Protein AF-A0AAU8M0E1-F1 (afdb_monomer_lite)

Organism: NCBI:txid3062594

Secondary structure (DSSP, 8-state):
-HHHHHHHHHHHHHHHHHHHHHHHHHHHHHHHHHHHHHTTTHHHHHHHHHHHHS-HHHHHHHHHHHHHHHHHHHHHHHHHHSPPP-GGGGSTTGGG---TTTTTTSS---GGGGT---TT---SS-HHHHHTTS--SHHHHHHHHHHHHHHHHHHHHHHHHHHHHHHHHHHHHHHHHHHHHHHHHH-

pLDDT: mean 89.4, std 8.38, range [61.16, 98.31]

Sequence (187 aa):
MNDKIFFILAAINDTQATIRAIDVKVGTLLAGLLLPLVIKGQIFNYLIKISNVISHSFGISVSLLLIFLWFVNVFILIRTISAIDNPAKHILDSKKFKGSFYGNGCYNFGALDIFLNREAIKANKNVIDFSKDYPSGLEEIVNELAFEHLQLVYIRDIKFHRLKIAFTMSFFWGISVICLFFFSELM

Structure (mmCIF, N/CA/C/O backbone):
data_AF-A0AAU8M0E1-F1
#
_entry.id   AF-A0AAU8M0E1-F1
#
loop_
_atom_site.group_PDB
_atom_site.id
_atom_site.type_symbol
_atom_site.label_atom_id
_atom_site.label_alt_id
_atom_site.label_comp_id
_atom_site.label_asym_id
_atom_site.label_entity_id
_atom_site.label_seq_id
_atom_site.pdbx_PDB_ins_code
_atom_site.Cartn_x
_atom_site.Cartn_y
_atom_site.Cartn_z
_atom_site.occupancy
_atom_site.B_iso_or_equiv
_atom_site.auth_seq_id
_atom_site.auth_comp_id
_atom_site.auth_asym_id
_atom_site.auth_atom_id
_atom_site.pdbx_PDB_model_num
ATOM 1 N N . MET A 1 1 ? -31.167 -0.501 13.695 1.00 65.88 1 MET A N 1
ATOM 2 C CA . MET A 1 1 ? -29.749 -0.291 14.092 1.00 65.88 1 MET A CA 1
ATOM 3 C C . MET A 1 1 ? -28.873 -1.489 13.750 1.00 65.88 1 MET A C 1
ATOM 5 O O . MET A 1 1 ? -27.804 -1.261 13.201 1.00 65.88 1 MET A O 1
ATOM 9 N N . ASN A 1 2 ? -29.323 -2.730 13.971 1.00 81.00 2 ASN A N 1
ATOM 10 C CA . ASN A 1 2 ? -28.568 -3.931 13.578 1.00 81.00 2 ASN A CA 1
ATOM 11 C C . ASN A 1 2 ? -28.240 -3.971 12.076 1.00 81.00 2 ASN A C 1
ATOM 13 O O . ASN A 1 2 ? -27.094 -4.220 11.723 1.00 81.00 2 ASN A O 1
ATOM 17 N N . ASP A 1 3 ? -29.179 -3.596 11.201 1.00 91.81 3 ASP A N 1
ATOM 18 C CA . ASP A 1 3 ? -28.927 -3.544 9.749 1.00 91.81 3 ASP A CA 1
ATOM 19 C C . ASP A 1 3 ? -27.804 -2.570 9.373 1.00 91.81 3 ASP A C 1
ATOM 21 O O . ASP A 1 3 ? -27.020 -2.836 8.467 1.00 91.81 3 ASP A O 1
ATOM 25 N N . LYS A 1 4 ? -27.676 -1.456 10.107 1.00 94.06 4 LYS A N 1
ATOM 26 C CA . LYS A 1 4 ? -26.602 -0.477 9.896 1.00 94.06 4 LYS A CA 1
ATOM 27 C C . LYS A 1 4 ? -25.243 -1.057 10.287 1.00 94.06 4 LYS A C 1
ATOM 29 O O . LYS A 1 4 ? -24.274 -0.850 9.567 1.00 94.06 4 LYS A O 1
ATOM 34 N N . ILE A 1 5 ? -25.175 -1.802 11.392 1.00 95.12 5 ILE A N 1
ATOM 35 C CA . ILE A 1 5 ? -23.955 -2.512 11.809 1.00 95.12 5 ILE A CA 1
ATOM 36 C C . ILE A 1 5 ? -23.566 -3.542 10.743 1.00 95.12 5 ILE A C 1
ATOM 38 O O . ILE A 1 5 ? -22.425 -3.537 10.287 1.00 95.12 5 ILE A O 1
ATOM 42 N N . PHE A 1 6 ? -24.514 -4.367 10.285 1.00 96.44 6 PHE A N 1
ATOM 43 C CA . PHE A 1 6 ? -24.266 -5.342 9.218 1.00 96.44 6 PHE A CA 1
ATOM 44 C C . PHE A 1 6 ? -23.803 -4.681 7.919 1.00 96.44 6 PHE A C 1
ATOM 46 O O . PHE A 1 6 ? -22.863 -5.164 7.292 1.00 96.44 6 PHE A O 1
ATOM 53 N N . PHE A 1 7 ? -24.406 -3.552 7.546 1.00 97.12 7 PHE A N 1
ATOM 54 C CA . PHE A 1 7 ? -23.995 -2.779 6.380 1.00 97.12 7 PHE A CA 1
ATOM 55 C C . PHE A 1 7 ? -22.547 -2.281 6.499 1.00 97.12 7 PHE A C 1
ATOM 57 O O . PHE A 1 7 ? -21.763 -2.460 5.569 1.00 97.12 7 PHE A O 1
ATOM 64 N N . ILE A 1 8 ? -22.163 -1.699 7.643 1.00 96.81 8 ILE A N 1
ATOM 65 C CA . ILE A 1 8 ? -20.794 -1.200 7.854 1.00 96.81 8 ILE A CA 1
ATOM 66 C C . ILE A 1 8 ? -19.791 -2.358 7.851 1.00 96.81 8 ILE A C 1
ATOM 68 O O . ILE A 1 8 ? -18.754 -2.259 7.203 1.00 96.81 8 ILE A O 1
ATOM 72 N N . LEU A 1 9 ? -20.105 -3.478 8.506 1.00 96.62 9 LEU A N 1
ATOM 73 C CA . LEU A 1 9 ? -19.248 -4.668 8.488 1.00 96.62 9 LEU A CA 1
ATOM 74 C C . LEU A 1 9 ? -19.068 -5.222 7.068 1.00 96.62 9 LEU A C 1
ATOM 76 O O . LEU A 1 9 ? -17.950 -5.558 6.676 1.00 96.62 9 LEU A O 1
ATOM 80 N N . ALA A 1 10 ? -20.139 -5.273 6.272 1.00 98.00 10 ALA A N 1
ATOM 81 C CA . ALA A 1 10 ? -20.055 -5.660 4.867 1.00 98.00 10 ALA A CA 1
ATOM 82 C C . ALA A 1 10 ? -19.169 -4.690 4.065 1.00 98.00 10 ALA A C 1
ATOM 84 O O . ALA A 1 10 ? -18.315 -5.135 3.300 1.00 98.00 10 ALA A O 1
ATOM 85 N N . ALA A 1 11 ? -19.300 -3.380 4.290 1.00 98.06 11 ALA A N 1
ATOM 86 C CA . ALA A 1 11 ? -18.482 -2.365 3.629 1.00 98.06 11 ALA A CA 1
ATOM 87 C C . ALA A 1 11 ? -16.997 -2.423 4.040 1.00 98.06 11 ALA A C 1
ATOM 89 O O . ALA A 1 11 ? -16.112 -2.241 3.199 1.00 98.06 11 ALA A O 1
ATOM 90 N N . ILE A 1 12 ? -16.706 -2.719 5.311 1.00 97.75 12 ILE A N 1
ATOM 91 C CA . ILE A 1 12 ? -15.352 -2.989 5.818 1.00 97.75 12 ILE A CA 1
ATOM 92 C C . ILE A 1 12 ? -14.751 -4.188 5.083 1.00 97.75 12 ILE A C 1
ATOM 94 O O . ILE A 1 12 ? -13.645 -4.087 4.548 1.00 97.75 12 ILE A O 1
ATOM 98 N N . ASN A 1 13 ? -15.490 -5.297 5.007 1.00 97.50 13 ASN A N 1
ATOM 99 C CA . ASN A 1 13 ? -15.033 -6.518 4.344 1.00 97.50 13 ASN A CA 1
ATOM 100 C C . ASN A 1 13 ? -14.761 -6.291 2.851 1.00 97.50 13 ASN A C 1
ATOM 102 O O . ASN A 1 13 ? -13.719 -6.714 2.350 1.00 97.50 13 ASN A O 1
ATOM 106 N N . ASP A 1 14 ? -15.645 -5.577 2.155 1.00 98.31 14 ASP A N 1
ATOM 107 C CA . ASP A 1 14 ? -15.463 -5.221 0.744 1.00 98.31 14 ASP A CA 1
ATOM 108 C C . ASP A 1 14 ? -14.232 -4.320 0.525 1.00 98.31 14 ASP A C 1
ATOM 110 O O . ASP A 1 14 ? -13.407 -4.543 -0.369 1.00 98.31 14 ASP A O 1
ATOM 114 N N . THR A 1 15 ? -14.027 -3.348 1.418 1.00 98.06 15 THR A N 1
ATOM 115 C CA . THR A 1 15 ? -12.855 -2.460 1.386 1.00 98.06 15 THR A CA 1
ATOM 116 C C . THR A 1 15 ? -11.560 -3.254 1.589 1.00 98.06 15 THR A C 1
ATOM 118 O O . THR A 1 15 ? -10.594 -3.060 0.848 1.00 98.06 15 THR A O 1
ATOM 121 N N . GLN A 1 16 ? -11.536 -4.198 2.535 1.00 96.50 16 GLN A N 1
ATOM 122 C CA . GLN A 1 16 ? -10.392 -5.091 2.752 1.00 96.50 16 GLN A CA 1
ATOM 123 C C . GLN A 1 16 ? -10.138 -6.018 1.559 1.00 96.50 16 GLN A C 1
ATOM 125 O O . GLN A 1 16 ? -8.985 -6.197 1.162 1.00 96.50 16 GLN A O 1
ATOM 130 N N . ALA A 1 17 ? -11.189 -6.588 0.964 1.00 98.25 17 ALA A N 1
ATOM 131 C CA . ALA A 1 17 ? -11.072 -7.406 -0.241 1.00 98.25 17 ALA A CA 1
ATOM 132 C C . ALA A 1 17 ? -10.467 -6.599 -1.400 1.00 98.25 17 ALA A C 1
ATOM 134 O O . ALA A 1 17 ? -9.556 -7.072 -2.082 1.00 98.25 17 ALA A O 1
ATOM 135 N N . THR A 1 18 ? -10.889 -5.343 -1.554 1.00 98.00 18 THR A N 1
ATOM 136 C CA . THR A 1 18 ? -10.334 -4.415 -2.545 1.00 98.00 18 THR A CA 1
ATOM 137 C C . THR A 1 18 ? -8.857 -4.110 -2.286 1.00 98.00 18 THR A C 1
ATOM 139 O O . THR A 1 18 ? -8.057 -4.149 -3.221 1.00 98.00 18 THR A O 1
ATOM 142 N N . ILE A 1 19 ? -8.459 -3.858 -1.032 1.00 97.44 19 ILE A N 1
ATOM 143 C CA . ILE A 1 19 ? -7.046 -3.654 -0.661 1.00 97.44 19 ILE A CA 1
ATOM 144 C C . ILE A 1 19 ? -6.205 -4.879 -1.045 1.00 97.44 19 ILE A C 1
ATOM 146 O O . ILE A 1 19 ? -5.183 -4.729 -1.713 1.00 97.44 19 ILE A O 1
ATOM 150 N N . ARG A 1 20 ? -6.665 -6.094 -0.714 1.00 97.06 20 ARG A N 1
ATOM 151 C CA . ARG A 1 20 ? -5.970 -7.344 -1.077 1.00 97.06 20 ARG A CA 1
ATOM 152 C C . ARG A 1 20 ? -5.851 -7.510 -2.595 1.00 97.06 20 ARG A C 1
ATOM 154 O O . ARG A 1 20 ? -4.795 -7.892 -3.091 1.00 97.06 20 ARG A O 1
ATOM 161 N N . ALA A 1 21 ? -6.903 -7.185 -3.346 1.00 97.94 21 ALA A N 1
ATOM 162 C CA . ALA A 1 21 ? -6.874 -7.231 -4.807 1.00 97.94 21 ALA A CA 1
ATOM 163 C C . ALA A 1 21 ? -5.880 -6.217 -5.408 1.00 97.94 21 ALA A C 1
ATOM 165 O O . ALA A 1 21 ? -5.212 -6.523 -6.398 1.00 97.94 21 ALA A O 1
ATOM 166 N N . ILE A 1 22 ? -5.755 -5.024 -4.813 1.00 97.38 22 ILE A N 1
ATOM 167 C CA . ILE A 1 22 ? -4.728 -4.042 -5.188 1.00 97.38 22 ILE A CA 1
ATOM 168 C C . ILE A 1 22 ? -3.330 -4.609 -4.922 1.00 97.38 22 ILE A C 1
ATOM 170 O O . ILE A 1 22 ? -2.490 -4.553 -5.817 1.00 97.38 22 ILE A O 1
ATOM 174 N N . ASP A 1 23 ? -3.091 -5.205 -3.753 1.00 96.88 23 ASP A N 1
ATOM 175 C CA . ASP A 1 23 ? -1.781 -5.766 -3.397 1.00 96.88 23 ASP A CA 1
ATOM 176 C C . ASP A 1 23 ? -1.341 -6.880 -4.367 1.00 96.88 23 ASP A C 1
ATOM 178 O O . ASP A 1 23 ? -0.190 -6.894 -4.805 1.00 96.88 23 ASP A O 1
ATOM 182 N N . VAL A 1 24 ? -2.263 -7.745 -4.813 1.00 96.94 24 VAL A N 1
ATOM 183 C CA . VAL A 1 24 ? -1.987 -8.764 -5.850 1.00 96.94 24 VAL A CA 1
ATOM 184 C C . VAL A 1 24 ? -1.602 -8.128 -7.192 1.00 96.94 24 VAL A C 1
ATOM 186 O O . VAL A 1 24 ? -0.640 -8.559 -7.838 1.00 96.94 24 VAL A O 1
ATOM 189 N N . LYS A 1 25 ? -2.316 -7.077 -7.624 1.00 96.88 25 LYS A N 1
ATOM 190 C CA . LYS A 1 25 ? -1.994 -6.348 -8.865 1.00 96.88 25 LYS A CA 1
ATOM 191 C C . LYS A 1 25 ? -0.631 -5.665 -8.782 1.00 96.88 25 LYS A C 1
ATOM 193 O O . LYS A 1 25 ? 0.133 -5.726 -9.742 1.00 96.88 25 LYS A O 1
ATOM 198 N N . VAL A 1 26 ? -0.313 -5.054 -7.641 1.00 97.19 26 VAL A N 1
ATOM 199 C CA . VAL A 1 26 ? 0.996 -4.435 -7.395 1.00 97.19 26 VAL A CA 1
ATOM 200 C C . VAL A 1 26 ? 2.101 -5.487 -7.438 1.00 97.19 26 VAL A C 1
ATOM 202 O O . VAL A 1 26 ? 3.102 -5.262 -8.111 1.00 97.19 26 VAL A O 1
ATOM 205 N N . GLY A 1 27 ? 1.910 -6.645 -6.798 1.00 96.00 27 GLY A N 1
ATOM 206 C CA . GLY A 1 27 ? 2.867 -7.754 -6.845 1.00 96.00 27 GLY A CA 1
ATOM 207 C C . GLY A 1 27 ? 3.115 -8.260 -8.268 1.00 96.00 27 GLY A C 1
ATOM 208 O O . GLY A 1 27 ? 4.262 -8.439 -8.670 1.00 96.00 27 GLY A O 1
ATOM 209 N N . THR A 1 28 ? 2.050 -8.402 -9.062 1.00 95.56 28 THR A N 1
ATOM 210 C CA . THR A 1 28 ? 2.141 -8.809 -10.475 1.00 95.56 28 THR A CA 1
ATOM 211 C C . THR A 1 28 ? 2.917 -7.786 -11.309 1.00 95.56 28 THR A C 1
ATOM 213 O O . THR A 1 28 ? 3.818 -8.148 -12.064 1.00 95.56 28 THR A O 1
ATOM 216 N N . LEU A 1 29 ? 2.603 -6.496 -11.151 1.00 95.62 29 LEU A N 1
ATOM 217 C CA . LEU A 1 29 ? 3.277 -5.419 -11.876 1.00 95.62 29 LEU A CA 1
ATOM 218 C C . LEU A 1 29 ? 4.753 -5.296 -11.473 1.00 95.62 29 LEU A C 1
ATOM 220 O O . LEU A 1 29 ? 5.615 -5.135 -12.334 1.00 95.62 29 LEU A O 1
ATOM 224 N N . LEU A 1 30 ? 5.052 -5.423 -10.177 1.00 95.62 30 LEU A N 1
ATOM 225 C CA . LEU A 1 30 ? 6.417 -5.414 -9.658 1.00 95.62 30 LEU A CA 1
ATOM 226 C C . LEU A 1 30 ? 7.227 -6.587 -10.220 1.00 95.62 30 LEU A C 1
ATOM 228 O O . LEU A 1 30 ? 8.332 -6.371 -10.706 1.00 95.62 30 LEU A O 1
ATOM 232 N N . ALA A 1 31 ? 6.671 -7.803 -10.226 1.00 93.75 31 ALA A N 1
ATOM 233 C CA . ALA A 1 31 ? 7.323 -8.965 -10.828 1.00 93.75 31 ALA A CA 1
ATOM 234 C C . ALA A 1 31 ? 7.645 -8.726 -12.312 1.00 93.75 31 ALA A C 1
ATOM 236 O O . ALA A 1 31 ? 8.775 -8.959 -12.738 1.00 93.75 31 ALA A O 1
ATOM 237 N N . GLY A 1 32 ? 6.691 -8.178 -13.076 1.00 91.62 32 GLY A N 1
ATOM 238 C CA . GLY A 1 32 ? 6.893 -7.816 -14.481 1.00 91.62 32 GLY A CA 1
ATOM 239 C C . GLY A 1 32 ? 8.020 -6.798 -14.693 1.00 91.62 32 GLY A C 1
ATOM 240 O O . GLY A 1 32 ? 8.855 -6.982 -15.576 1.00 91.62 32 GLY A O 1
ATOM 241 N N . LEU A 1 33 ? 8.101 -5.760 -13.856 1.00 91.12 33 LEU A N 1
ATOM 242 C CA . LEU A 1 33 ? 9.157 -4.741 -13.933 1.00 91.12 33 LEU A CA 1
ATOM 243 C C . LEU A 1 33 ? 10.539 -5.241 -13.493 1.00 91.12 33 LEU A C 1
ATOM 245 O O . LEU A 1 33 ? 11.539 -4.614 -13.844 1.00 91.12 33 LEU A O 1
ATOM 249 N N . LEU A 1 34 ? 10.613 -6.342 -12.741 1.00 89.88 34 LEU A N 1
ATOM 250 C CA . LEU A 1 34 ? 11.871 -6.965 -12.321 1.00 89.88 34 LEU A CA 1
ATOM 251 C C . LEU A 1 34 ? 12.396 -8.004 -13.328 1.00 89.88 34 LEU A C 1
ATOM 253 O O . LEU A 1 34 ? 13.584 -8.326 -13.282 1.00 89.88 34 LEU A O 1
ATOM 257 N N . LEU A 1 35 ? 11.575 -8.483 -14.276 1.00 85.69 35 LEU A N 1
ATOM 258 C CA . LEU A 1 35 ? 12.005 -9.413 -15.338 1.00 85.69 35 LEU A CA 1
ATOM 259 C C . LEU A 1 35 ? 13.258 -8.950 -16.113 1.00 85.69 35 LEU A C 1
ATOM 261 O O . LEU A 1 35 ? 14.150 -9.778 -16.313 1.00 85.69 35 LEU A O 1
ATOM 265 N N . PRO A 1 36 ? 13.401 -7.664 -16.502 1.00 76.19 36 PRO A N 1
ATOM 266 C CA . PRO A 1 36 ? 14.619 -7.136 -17.125 1.00 76.19 36 PRO A CA 1
ATOM 267 C C . PRO A 1 36 ? 15.926 -7.439 -16.383 1.00 76.19 36 PRO A C 1
ATOM 269 O O . PRO A 1 36 ? 16.964 -7.606 -17.020 1.00 76.19 36 PRO A O 1
ATOM 272 N N . LEU A 1 37 ? 15.892 -7.505 -15.047 1.00 77.56 37 LEU A N 1
ATOM 273 C CA . LEU A 1 37 ? 17.081 -7.797 -14.241 1.00 77.56 37 LEU A CA 1
ATOM 274 C C . LEU A 1 37 ? 17.479 -9.273 -14.338 1.00 77.56 37 LEU A C 1
ATOM 276 O O . LEU A 1 37 ? 18.661 -9.600 -14.276 1.00 77.56 37 LEU A O 1
ATOM 280 N N . VAL A 1 38 ? 16.493 -10.158 -14.502 1.00 77.56 38 VAL A N 1
ATOM 281 C CA . VAL A 1 38 ? 16.691 -11.611 -14.590 1.00 77.56 38 VAL A CA 1
ATOM 282 C C . VAL A 1 38 ? 17.171 -12.012 -15.988 1.00 77.56 38 VAL A C 1
ATOM 284 O O . VAL A 1 38 ? 18.047 -12.866 -16.133 1.00 77.56 38 VAL A O 1
ATOM 287 N N . ILE A 1 39 ? 16.642 -11.372 -17.035 1.00 74.56 39 ILE A N 1
ATOM 288 C CA . ILE A 1 39 ? 16.969 -11.671 -18.437 1.00 74.56 39 ILE A CA 1
ATOM 289 C C . ILE A 1 39 ? 18.259 -10.927 -18.841 1.00 74.56 39 ILE A C 1
ATOM 291 O O . ILE A 1 39 ? 18.225 -9.940 -19.569 1.00 74.56 39 ILE A O 1
ATOM 295 N N . LYS A 1 40 ? 19.407 -11.392 -18.314 1.00 61.16 40 LYS A N 1
ATOM 296 C CA . LYS A 1 40 ? 20.810 -11.070 -18.692 1.00 61.16 40 LYS A CA 1
ATOM 297 C C . LYS A 1 40 ? 21.076 -9.688 -19.335 1.00 61.16 40 LYS A C 1
ATOM 299 O O . LYS A 1 40 ? 21.798 -9.593 -20.324 1.00 61.16 40 LYS A O 1
ATOM 304 N N . GLY A 1 41 ? 20.523 -8.611 -18.780 1.00 62.56 41 GLY A N 1
ATOM 305 C CA . GLY A 1 41 ? 20.856 -7.232 -19.145 1.00 62.56 41 GLY A CA 1
ATOM 306 C C . GLY A 1 41 ? 20.689 -6.842 -20.622 1.00 62.56 41 GLY A C 1
ATOM 307 O O . GLY A 1 41 ? 21.278 -5.850 -21.045 1.00 62.56 41 GLY A O 1
ATOM 308 N N . GLN A 1 42 ? 19.887 -7.564 -21.413 1.00 68.62 42 GLN A N 1
ATOM 309 C CA . GLN A 1 42 ? 19.710 -7.265 -22.845 1.00 68.62 42 GLN A CA 1
ATOM 310 C C . GLN A 1 42 ? 19.178 -5.845 -23.075 1.00 68.62 42 GLN A C 1
ATOM 312 O O . GLN A 1 42 ? 19.643 -5.150 -23.972 1.00 68.62 42 GLN A O 1
ATOM 317 N N . ILE A 1 43 ? 18.287 -5.370 -22.198 1.00 69.06 43 ILE A N 1
ATOM 318 C CA . ILE A 1 43 ? 17.792 -3.986 -22.217 1.00 69.06 43 ILE A CA 1
ATOM 319 C C . ILE A 1 43 ? 18.942 -2.980 -22.083 1.00 69.06 43 ILE A C 1
ATOM 321 O O . ILE A 1 43 ? 18.981 -2.002 -22.822 1.00 69.06 43 ILE A O 1
ATOM 325 N N . PHE A 1 44 ? 19.930 -3.247 -21.225 1.00 67.62 44 PHE A N 1
ATOM 326 C CA . PHE A 1 44 ? 21.104 -2.381 -21.088 1.00 67.62 44 PHE A CA 1
ATOM 327 C C . PHE A 1 44 ? 22.019 -2.435 -22.319 1.00 67.62 44 PHE A C 1
ATOM 329 O O . PHE A 1 44 ? 22.620 -1.423 -22.669 1.00 67.62 44 PHE A O 1
ATOM 336 N N . ASN A 1 45 ? 22.069 -3.563 -23.033 1.00 73.00 45 ASN A N 1
ATOM 337 C CA . ASN A 1 45 ? 22.811 -3.657 -24.292 1.00 73.00 45 ASN A CA 1
ATOM 338 C C . ASN A 1 45 ? 22.177 -2.802 -25.399 1.00 73.00 45 ASN A C 1
ATOM 340 O O . ASN A 1 45 ? 22.910 -2.158 -26.147 1.00 73.00 45 ASN A O 1
ATOM 344 N N . TYR A 1 46 ? 20.843 -2.728 -25.478 1.00 71.69 46 TYR A N 1
ATOM 345 C CA . TYR A 1 46 ? 20.161 -1.825 -26.418 1.00 71.69 46 TYR A CA 1
ATOM 346 C C . TYR A 1 46 ? 20.429 -0.354 -26.089 1.00 71.69 46 TYR A C 1
ATOM 348 O O . TYR A 1 46 ? 20.693 0.445 -26.986 1.00 71.69 46 TYR A O 1
ATOM 356 N N . LEU A 1 47 ? 20.453 -0.010 -24.799 1.00 70.69 47 LEU A N 1
ATOM 357 C CA . LEU A 1 47 ? 20.826 1.326 -24.332 1.00 70.69 47 LEU A CA 1
ATOM 358 C C . LEU A 1 47 ? 22.265 1.697 -24.743 1.00 70.69 47 LEU A C 1
ATOM 360 O O . LEU A 1 47 ? 22.502 2.793 -25.257 1.00 70.69 47 LEU A O 1
ATOM 364 N N . ILE A 1 48 ? 23.213 0.760 -24.615 1.00 72.12 48 ILE A N 1
ATOM 365 C CA . ILE A 1 48 ? 24.596 0.940 -25.083 1.00 72.12 48 ILE A CA 1
ATOM 366 C C . ILE A 1 48 ? 24.647 1.067 -26.614 1.00 72.12 48 ILE A C 1
ATOM 368 O O . ILE A 1 48 ? 25.298 1.983 -27.119 1.00 72.12 48 ILE A O 1
ATOM 372 N N . LYS A 1 49 ? 23.934 0.214 -27.366 1.00 75.06 49 LYS A N 1
ATOM 373 C CA . LYS A 1 49 ? 23.907 0.250 -28.841 1.00 75.06 49 LYS A CA 1
ATOM 374 C C . LYS A 1 49 ? 23.425 1.611 -29.350 1.00 75.06 49 LYS A C 1
ATOM 376 O O . LYS A 1 49 ? 24.091 2.217 -30.180 1.00 75.06 49 LYS A O 1
ATOM 381 N N . ILE A 1 50 ? 22.339 2.144 -28.791 1.00 70.94 50 ILE A N 1
ATOM 382 C CA . ILE A 1 50 ? 21.786 3.452 -29.183 1.00 70.94 50 ILE A CA 1
ATOM 383 C C . ILE A 1 50 ? 22.759 4.600 -28.899 1.00 70.94 50 ILE A C 1
ATOM 385 O O . ILE A 1 50 ? 22.852 5.534 -29.699 1.00 70.94 50 ILE A O 1
ATOM 389 N N . SER A 1 51 ? 23.531 4.520 -27.808 1.00 72.31 51 SER A N 1
ATOM 390 C CA . SER A 1 51 ? 24.570 5.517 -27.524 1.00 72.31 51 SER A CA 1
ATOM 391 C C . SE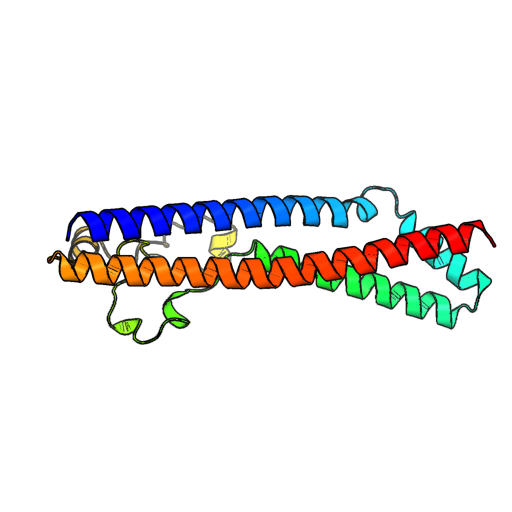R A 1 51 ? 25.653 5.579 -28.603 1.00 72.31 51 SER A C 1
ATOM 393 O O . SER A 1 51 ? 26.204 6.648 -28.846 1.00 72.31 51 SER A O 1
ATOM 395 N N . ASN A 1 52 ? 25.899 4.478 -29.313 1.00 71.94 52 ASN A N 1
ATOM 396 C CA . ASN A 1 52 ? 26.886 4.439 -30.386 1.00 71.94 52 ASN A CA 1
ATOM 397 C C . ASN A 1 52 ? 26.333 4.915 -31.740 1.00 71.94 52 ASN A C 1
ATOM 399 O O . ASN A 1 52 ? 27.127 5.279 -32.601 1.00 71.94 52 ASN A O 1
ATOM 403 N N . VAL A 1 53 ? 25.007 4.930 -31.939 1.00 73.38 53 VAL A N 1
ATOM 404 C CA . VAL A 1 53 ? 24.393 5.249 -33.243 1.00 73.38 53 VAL A CA 1
ATOM 405 C C . VAL A 1 53 ? 24.018 6.726 -33.400 1.00 73.38 53 VAL A C 1
ATOM 407 O O . VAL A 1 53 ? 24.235 7.293 -34.466 1.00 73.38 53 VAL A O 1
ATOM 410 N N . ILE A 1 54 ? 23.457 7.371 -32.370 1.00 71.56 54 ILE A N 1
ATOM 411 C CA . ILE A 1 54 ? 23.019 8.779 -32.478 1.00 71.56 54 ILE A CA 1
ATOM 412 C C . ILE A 1 54 ? 24.160 9.726 -32.092 1.00 71.56 54 ILE A C 1
ATOM 414 O O . ILE A 1 54 ? 24.684 10.491 -32.895 1.00 71.56 54 ILE A O 1
ATOM 418 N N . SER A 1 55 ? 24.494 9.713 -30.806 1.00 79.12 55 SER A N 1
ATOM 419 C CA . SER A 1 55 ? 25.528 10.517 -30.169 1.00 79.12 55 SER A CA 1
ATOM 420 C C . SER A 1 55 ? 25.722 9.952 -28.772 1.00 79.12 55 SER A C 1
ATOM 422 O O . SER A 1 55 ? 24.742 9.732 -28.050 1.00 79.12 55 SER A O 1
ATOM 424 N N . HIS A 1 56 ? 26.977 9.736 -28.386 1.00 79.06 56 HIS A N 1
ATOM 425 C CA . HIS A 1 56 ? 27.318 9.068 -27.133 1.00 79.06 56 HIS A CA 1
ATOM 426 C C . HIS A 1 56 ? 26.700 9.771 -25.919 1.00 79.06 56 HIS A C 1
ATOM 428 O O . HIS A 1 56 ? 26.044 9.134 -25.094 1.00 79.06 56 HIS A O 1
ATOM 434 N N . SER A 1 57 ? 26.798 11.102 -25.861 1.00 82.19 57 SER A N 1
ATOM 435 C CA . SER A 1 57 ? 26.222 11.897 -24.773 1.00 82.19 57 SER A CA 1
ATOM 436 C C . SER A 1 57 ? 24.695 11.808 -24.729 1.00 82.19 57 SER A C 1
ATOM 438 O O . SER A 1 57 ? 24.127 11.632 -23.654 1.00 82.19 57 SER A O 1
ATOM 440 N N . PHE A 1 58 ? 24.024 11.871 -25.884 1.00 82.19 58 PHE A N 1
ATOM 441 C CA . PHE A 1 58 ? 22.562 11.813 -25.945 1.00 82.19 58 PHE A CA 1
ATOM 442 C C . PHE A 1 58 ? 22.023 10.436 -25.538 1.00 82.19 58 PHE A C 1
ATOM 444 O O . PHE A 1 58 ? 21.108 10.344 -24.717 1.00 82.19 58 PHE A O 1
ATOM 451 N N . GLY A 1 59 ? 22.619 9.356 -26.051 1.00 82.31 59 GLY A N 1
ATOM 452 C CA . GLY A 1 59 ? 22.201 7.998 -25.702 1.00 82.31 59 GLY A CA 1
ATOM 453 C C . GLY A 1 59 ? 22.421 7.674 -24.224 1.00 82.31 59 GLY A C 1
ATOM 454 O O . GLY A 1 59 ? 21.549 7.065 -23.603 1.00 82.31 59 GLY A O 1
ATOM 455 N N . ILE A 1 60 ? 23.521 8.146 -23.623 1.00 82.94 60 ILE A N 1
ATOM 456 C CA . ILE A 1 60 ? 23.747 8.017 -22.175 1.00 82.94 60 ILE A CA 1
ATOM 457 C C . ILE A 1 60 ? 22.660 8.75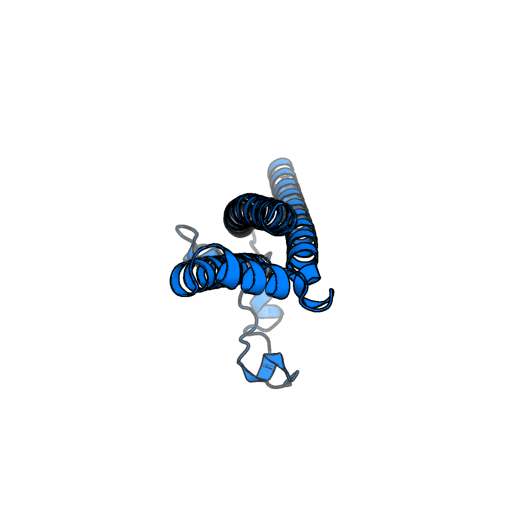8 -21.387 1.00 82.94 60 ILE A C 1
ATOM 459 O O . ILE A 1 60 ? 22.088 8.183 -20.460 1.00 82.94 60 ILE A O 1
ATOM 463 N N . SER A 1 61 ? 22.319 9.998 -21.758 1.00 86.75 61 SER A N 1
ATOM 464 C CA . SER A 1 61 ? 21.272 10.766 -21.067 1.00 86.75 61 SER A CA 1
ATOM 465 C C . SER A 1 61 ? 19.902 10.080 -21.118 1.00 86.75 61 SER A C 1
ATOM 467 O O . SER A 1 61 ? 19.239 9.971 -20.086 1.00 86.75 61 SER A O 1
ATOM 469 N N . VAL A 1 62 ? 19.492 9.566 -22.284 1.00 86.25 62 VAL A N 1
ATOM 470 C CA . VAL A 1 62 ? 18.223 8.826 -22.441 1.00 86.25 62 VAL A CA 1
ATOM 471 C C . VAL A 1 62 ? 18.223 7.544 -21.603 1.00 86.25 62 VAL A C 1
ATOM 473 O O . VAL A 1 62 ? 17.233 7.227 -20.942 1.00 86.25 62 VAL A O 1
ATOM 476 N N . SER A 1 63 ? 19.351 6.834 -21.576 1.00 83.88 63 SER A N 1
ATOM 477 C CA . SER A 1 63 ? 19.518 5.604 -20.797 1.00 83.88 63 SER A CA 1
ATOM 478 C C . SER A 1 63 ? 19.394 5.852 -19.295 1.00 83.88 63 SER A C 1
ATOM 480 O O . SER A 1 63 ? 18.640 5.157 -18.613 1.00 83.88 63 SER A O 1
ATOM 482 N N . LEU A 1 64 ? 20.078 6.877 -18.780 1.00 87.75 64 LEU A N 1
ATOM 483 C CA . LEU A 1 64 ? 19.995 7.266 -17.371 1.00 87.75 64 LEU A CA 1
ATOM 484 C C . LEU A 1 64 ? 18.575 7.686 -16.985 1.00 87.75 64 LEU A C 1
ATOM 486 O O . LEU A 1 64 ? 18.091 7.284 -15.927 1.00 87.75 64 LEU A O 1
ATOM 490 N N . LEU A 1 65 ? 17.885 8.433 -17.852 1.00 90.50 65 LEU A N 1
ATOM 491 C CA . LEU A 1 65 ? 16.497 8.824 -17.623 1.00 90.50 65 LEU A CA 1
ATOM 492 C C . LEU A 1 65 ? 15.572 7.603 -17.527 1.00 90.50 65 LEU A C 1
ATOM 494 O O . LEU A 1 65 ? 14.747 7.533 -16.618 1.00 90.50 65 LEU A O 1
ATOM 498 N N . LEU A 1 66 ? 15.716 6.618 -18.417 1.00 89.81 66 LEU A N 1
ATOM 499 C CA . LEU A 1 66 ? 14.888 5.408 -18.391 1.00 89.81 66 LEU A CA 1
ATOM 500 C C . LEU A 1 66 ? 15.140 4.534 -17.166 1.00 89.81 66 LEU A C 1
ATOM 502 O O . LEU A 1 66 ? 14.186 3.998 -16.598 1.00 89.81 66 LEU A O 1
ATOM 506 N N . ILE A 1 67 ? 16.398 4.409 -16.743 1.00 88.81 67 ILE A N 1
ATOM 507 C CA . ILE A 1 67 ? 16.762 3.698 -15.513 1.00 88.81 67 ILE A CA 1
ATOM 508 C C . ILE A 1 67 ? 16.190 4.428 -14.295 1.00 88.81 67 ILE A C 1
ATOM 510 O O . ILE A 1 67 ? 15.622 3.797 -13.405 1.00 88.81 67 ILE A O 1
ATOM 514 N N . PHE A 1 68 ? 16.284 5.758 -14.269 1.00 92.56 68 PHE A N 1
ATOM 515 C CA . PHE A 1 68 ? 15.720 6.570 -13.197 1.00 92.56 68 PHE A CA 1
ATOM 516 C C . PHE A 1 68 ? 14.196 6.417 -13.109 1.00 92.56 68 PHE A C 1
ATOM 518 O O . PHE A 1 68 ? 13.669 6.142 -12.032 1.00 92.56 68 PHE A O 1
ATOM 525 N N . LEU A 1 69 ? 13.483 6.515 -14.236 1.00 92.88 69 LEU A N 1
ATOM 526 C CA . LEU A 1 69 ? 12.030 6.323 -14.287 1.00 92.88 69 LEU A CA 1
ATOM 527 C C . LEU A 1 69 ? 11.619 4.917 -13.838 1.00 92.88 69 LEU A C 1
ATOM 529 O O . LEU A 1 69 ? 10.640 4.771 -13.104 1.00 92.88 69 LEU A O 1
ATOM 533 N N . TRP A 1 70 ? 12.382 3.894 -14.231 1.00 93.50 70 TRP A N 1
ATOM 534 C CA . TRP A 1 70 ? 12.184 2.527 -13.756 1.00 93.50 70 TRP A CA 1
ATOM 535 C C . TRP A 1 70 ? 12.347 2.429 -12.234 1.00 93.50 70 TRP A C 1
ATOM 537 O O . TRP A 1 70 ? 11.469 1.888 -11.562 1.00 93.50 70 TRP A O 1
ATOM 547 N N . PHE A 1 71 ? 13.411 3.010 -11.672 1.00 93.62 71 PHE A N 1
ATOM 548 C CA . PHE A 1 71 ? 13.661 2.986 -10.230 1.00 93.62 71 PHE A CA 1
ATOM 549 C C . PHE A 1 71 ? 12.557 3.702 -9.443 1.00 93.62 71 PHE A C 1
ATOM 551 O O . PHE A 1 71 ? 12.054 3.163 -8.457 1.00 93.62 71 PHE A O 1
ATOM 558 N N . VAL A 1 72 ? 12.126 4.883 -9.899 1.00 95.69 72 VAL A N 1
ATOM 559 C CA . VAL A 1 72 ? 11.006 5.621 -9.292 1.00 95.69 72 VAL A CA 1
ATOM 560 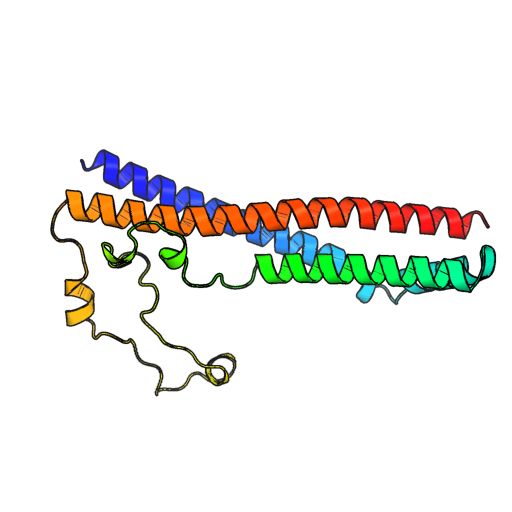C C . VAL A 1 72 ? 9.731 4.778 -9.311 1.00 95.69 72 VAL A C 1
ATOM 562 O O . VAL A 1 72 ? 9.023 4.704 -8.309 1.00 95.69 72 VAL A O 1
ATOM 565 N N . ASN A 1 73 ? 9.451 4.099 -10.421 1.00 95.56 73 ASN A N 1
ATOM 566 C CA . ASN A 1 73 ? 8.271 3.256 -10.560 1.00 95.56 73 ASN A CA 1
ATOM 567 C C . ASN A 1 73 ? 8.304 2.047 -9.604 1.00 95.56 73 ASN A C 1
ATOM 569 O O . ASN A 1 73 ? 7.355 1.820 -8.851 1.00 95.56 73 ASN A O 1
ATOM 573 N N . VAL A 1 74 ? 9.431 1.328 -9.548 1.00 95.38 74 VAL A N 1
ATOM 574 C CA . VAL A 1 74 ? 9.654 0.236 -8.584 1.00 95.38 74 VAL A CA 1
ATOM 575 C C . VAL A 1 74 ? 9.501 0.738 -7.145 1.00 95.38 74 VAL A C 1
ATOM 577 O O . VAL A 1 74 ? 8.814 0.108 -6.339 1.00 95.38 74 VAL A O 1
ATOM 580 N N . PHE A 1 75 ? 10.066 1.903 -6.824 1.00 96.12 75 PHE A N 1
ATOM 581 C CA . PHE A 1 75 ? 9.944 2.513 -5.504 1.00 96.12 75 PHE A CA 1
ATOM 582 C C . PHE A 1 75 ? 8.484 2.822 -5.133 1.00 96.12 75 PHE A C 1
ATOM 584 O O . PHE A 1 75 ? 8.056 2.509 -4.019 1.00 96.12 75 PHE A O 1
ATOM 591 N N . ILE A 1 76 ? 7.687 3.373 -6.057 1.00 96.56 76 ILE A N 1
ATOM 592 C CA . ILE A 1 76 ? 6.254 3.629 -5.831 1.00 96.56 76 ILE A CA 1
ATOM 593 C C . ILE A 1 76 ? 5.505 2.319 -5.553 1.00 96.56 76 ILE A C 1
ATOM 595 O O . ILE A 1 76 ? 4.687 2.269 -4.628 1.00 96.56 76 ILE A O 1
ATOM 599 N N . LEU A 1 77 ? 5.791 1.243 -6.292 1.00 96.50 77 LEU A N 1
ATOM 600 C CA . LEU A 1 77 ? 5.163 -0.065 -6.070 1.00 96.50 77 LEU A CA 1
ATOM 601 C C . LEU A 1 77 ? 5.531 -0.655 -4.705 1.00 96.50 77 LEU A C 1
ATOM 603 O O . LEU A 1 77 ? 4.638 -1.077 -3.970 1.00 96.50 77 LEU A O 1
ATOM 607 N N . ILE A 1 78 ? 6.806 -0.589 -4.303 1.00 95.44 78 ILE A N 1
ATOM 608 C CA . ILE A 1 78 ? 7.253 -1.009 -2.963 1.00 95.44 78 ILE A CA 1
ATOM 609 C C . ILE A 1 78 ? 6.539 -0.195 -1.878 1.00 95.44 78 ILE A C 1
ATOM 611 O O . ILE A 1 78 ? 6.014 -0.754 -0.914 1.00 95.44 78 ILE A O 1
ATOM 615 N N . ARG A 1 79 ? 6.435 1.129 -2.043 1.00 94.50 79 ARG A N 1
ATOM 616 C CA . ARG A 1 79 ? 5.671 1.991 -1.124 1.00 94.50 79 ARG A CA 1
ATOM 617 C C . ARG A 1 79 ? 4.176 1.678 -1.121 1.00 94.50 79 ARG A C 1
ATOM 619 O O . ARG A 1 79 ? 3.502 2.013 -0.152 1.00 94.50 79 ARG A O 1
ATOM 626 N N . THR A 1 80 ? 3.639 1.067 -2.173 1.00 95.38 80 THR A N 1
ATOM 627 C CA . THR A 1 80 ? 2.224 0.678 -2.245 1.00 95.38 80 THR A CA 1
ATOM 628 C C . THR A 1 80 ? 1.941 -0.570 -1.411 1.00 95.38 80 THR A C 1
ATOM 630 O O . THR A 1 80 ? 0.941 -0.587 -0.698 1.00 95.38 80 THR A O 1
ATOM 633 N N . ILE A 1 81 ? 2.822 -1.577 -1.433 1.00 92.94 81 ILE A N 1
ATOM 634 C CA . ILE A 1 81 ? 2.691 -2.791 -0.595 1.00 92.94 81 ILE A CA 1
ATOM 635 C C . ILE A 1 81 ? 3.140 -2.584 0.850 1.00 92.94 81 ILE A C 1
ATOM 637 O O . ILE A 1 81 ? 2.667 -3.286 1.738 1.00 92.94 81 ILE A O 1
ATOM 641 N N . SER A 1 82 ? 4.035 -1.624 1.089 1.00 90.75 82 SER A N 1
ATOM 642 C CA . SER A 1 82 ? 4.540 -1.321 2.429 1.00 90.75 82 SER A CA 1
ATOM 643 C C . SER A 1 82 ? 3.403 -0.994 3.398 1.00 90.75 82 SER A C 1
ATOM 645 O O . SER A 1 82 ? 2.398 -0.388 3.012 1.00 90.75 82 SER A O 1
ATOM 647 N N . ALA A 1 83 ? 3.598 -1.352 4.670 1.00 82.56 83 ALA A N 1
ATOM 648 C CA . ALA A 1 83 ? 2.689 -0.966 5.738 1.00 82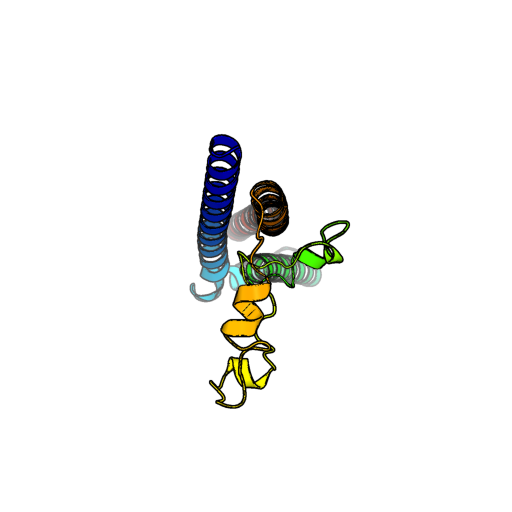.56 83 ALA A CA 1
ATOM 649 C C . ALA A 1 83 ? 2.496 0.559 5.737 1.00 82.56 83 ALA A C 1
ATOM 651 O O . ALA A 1 83 ? 3.452 1.329 5.595 1.00 82.56 83 ALA A O 1
ATOM 652 N N . ILE A 1 84 ? 1.240 0.984 5.840 1.00 83.19 84 ILE A N 1
ATOM 653 C CA . ILE A 1 84 ? 0.885 2.396 5.948 1.00 83.19 84 ILE A CA 1
ATOM 654 C C . ILE A 1 84 ? 0.959 2.760 7.429 1.00 83.19 84 ILE A C 1
ATOM 656 O O . ILE A 1 84 ? 0.528 1.983 8.280 1.00 83.19 84 ILE A O 1
ATOM 660 N N . ASP A 1 85 ? 1.518 3.933 7.724 1.00 77.56 85 ASP A N 1
ATOM 661 C CA . ASP A 1 85 ? 1.511 4.502 9.072 1.00 77.56 85 ASP A CA 1
ATOM 662 C C . ASP A 1 85 ? 0.083 4.607 9.628 1.00 77.56 85 ASP A C 1
ATOM 664 O O . ASP A 1 85 ? -0.893 4.488 8.893 1.00 77.56 85 ASP A O 1
ATOM 668 N N . ASN A 1 86 ? -0.054 4.873 10.929 1.00 83.94 86 ASN A N 1
ATOM 669 C CA . ASN A 1 86 ? -1.351 4.937 11.605 1.00 83.94 86 ASN A CA 1
ATOM 670 C C . ASN A 1 86 ? -2.406 5.779 10.828 1.00 83.94 86 ASN A C 1
ATOM 672 O O . ASN A 1 86 ? -2.330 7.015 10.866 1.00 83.94 86 ASN A O 1
ATOM 676 N N . PRO A 1 87 ? -3.421 5.138 10.200 1.00 88.56 87 PRO A N 1
ATOM 677 C CA . PRO A 1 87 ? -4.432 5.821 9.391 1.00 88.56 87 PRO A CA 1
ATOM 678 C C . PRO A 1 87 ? -5.283 6.810 10.187 1.00 88.56 87 PRO A C 1
ATOM 680 O O . PRO A 1 87 ? -5.757 7.796 9.629 1.00 88.56 87 PRO A O 1
ATOM 683 N N . ALA A 1 88 ? -5.428 6.605 11.502 1.00 88.94 88 ALA A N 1
ATOM 684 C CA . ALA A 1 88 ? -6.180 7.496 12.382 1.00 88.94 88 ALA A CA 1
ATOM 685 C C . ALA A 1 88 ? -5.664 8.945 12.341 1.00 88.94 88 ALA A C 1
ATOM 687 O O . ALA A 1 88 ? -6.430 9.882 12.553 1.00 88.94 88 ALA A O 1
ATOM 688 N N . LYS A 1 89 ? -4.378 9.161 12.027 1.00 88.88 89 LYS A N 1
ATOM 689 C CA . LYS A 1 89 ? -3.796 10.508 11.884 1.00 88.88 89 LYS A CA 1
ATOM 690 C C . LYS A 1 89 ? -4.392 11.306 10.718 1.00 88.88 89 LYS A C 1
ATOM 692 O O . LYS A 1 89 ? -4.261 12.524 10.701 1.00 88.88 89 LYS A O 1
ATOM 697 N N . HIS A 1 90 ? -5.035 10.632 9.767 1.00 89.25 90 HIS A N 1
ATOM 698 C CA . HIS A 1 90 ? -5.640 11.231 8.576 1.00 89.25 90 HIS A CA 1
ATOM 699 C C . HIS A 1 90 ? -7.158 11.415 8.697 1.00 89.25 90 HIS A C 1
ATOM 701 O O . HIS A 1 90 ? -7.801 11.833 7.738 1.00 89.25 90 HIS A O 1
ATOM 707 N N . ILE A 1 91 ? -7.733 11.117 9.865 1.00 92.00 91 ILE A N 1
ATOM 708 C CA . ILE A 1 91 ? -9.167 11.227 10.132 1.00 92.00 91 ILE A CA 1
ATOM 709 C C . ILE A 1 91 ? -9.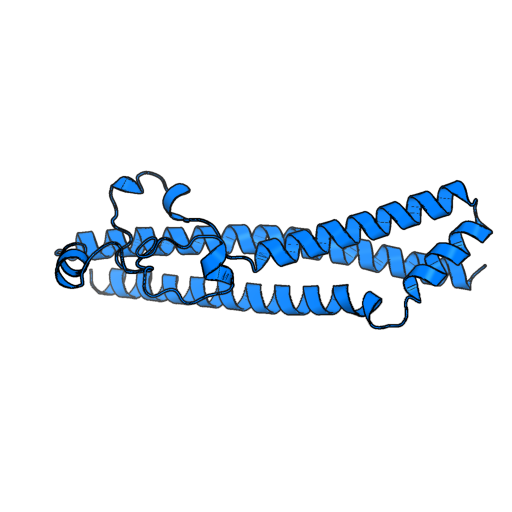420 12.391 11.090 1.00 92.00 91 ILE A C 1
ATOM 711 O O . ILE A 1 91 ? -8.765 12.516 12.129 1.00 92.00 91 ILE A O 1
ATOM 715 N N . LEU A 1 92 ? -10.392 13.237 10.741 1.00 90.31 92 LEU A N 1
ATOM 716 C CA . LEU A 1 92 ? -10.874 14.307 11.614 1.00 90.31 92 LEU A CA 1
ATOM 717 C C . LEU A 1 92 ? -11.451 13.713 12.901 1.00 90.31 92 LEU A C 1
ATOM 719 O O . LEU A 1 92 ? -12.114 12.682 12.869 1.00 90.31 92 LEU A O 1
ATOM 723 N N . ASP A 1 93 ? -11.203 14.368 14.034 1.00 89.81 93 ASP A N 1
ATOM 724 C CA . ASP A 1 93 ? -11.692 13.930 15.346 1.00 89.81 93 ASP A CA 1
ATOM 725 C C . ASP A 1 93 ? -11.254 12.521 15.783 1.00 89.81 93 ASP A C 1
ATOM 727 O O . ASP A 1 93 ? -11.840 11.944 16.697 1.00 89.81 93 ASP A O 1
ATOM 731 N N . SER A 1 94 ? -10.172 11.978 15.216 1.00 87.88 94 SER A N 1
ATOM 732 C CA . SER A 1 94 ? -9.686 10.626 15.534 1.00 87.88 94 SER A CA 1
ATOM 733 C C . SER A 1 94 ? -9.423 10.368 17.019 1.00 87.88 94 SER A C 1
ATOM 735 O O . SER A 1 94 ? -9.539 9.236 17.472 1.00 87.88 94 SER A O 1
ATOM 737 N N . LYS A 1 95 ? -9.141 11.413 17.806 1.00 87.38 95 LYS A N 1
ATOM 738 C CA . LYS A 1 95 ? -8.972 11.326 19.267 1.00 87.38 95 LYS A CA 1
ATOM 739 C C . LYS A 1 95 ? -10.249 10.931 20.023 1.00 87.38 95 LYS A C 1
ATOM 741 O O . LYS A 1 95 ? -10.150 10.541 21.183 1.00 87.38 95 LYS A O 1
ATOM 746 N N . LYS A 1 96 ? -11.429 11.077 19.408 1.00 88.94 96 LYS A N 1
ATOM 747 C CA . LYS A 1 96 ? -12.721 10.704 20.007 1.00 88.94 96 LYS A CA 1
ATOM 748 C C . LYS A 1 96 ? -12.982 9.197 19.943 1.00 88.94 96 LYS A C 1
ATOM 750 O O . LYS A 1 96 ? -13.807 8.707 20.704 1.00 88.94 96 LYS A O 1
ATOM 755 N N . PHE A 1 97 ? -12.267 8.480 19.079 1.00 89.50 97 PHE A N 1
ATOM 756 C CA . PHE A 1 97 ? -12.437 7.050 18.840 1.00 89.50 97 PHE A CA 1
ATOM 757 C C . PHE A 1 97 ? -11.251 6.265 19.388 1.00 89.50 97 PHE A C 1
ATOM 759 O O . PHE A 1 97 ? -10.140 6.793 19.496 1.00 89.50 97 PHE A O 1
ATOM 766 N N . LYS A 1 98 ? -11.482 5.009 19.777 1.00 88.06 98 LYS A N 1
ATOM 767 C CA . LYS A 1 98 ? -10.426 4.178 20.376 1.00 88.06 98 LYS A CA 1
ATOM 768 C C . LYS A 1 98 ? -9.655 3.380 19.331 1.00 88.06 98 LYS A C 1
ATOM 770 O O . LYS A 1 98 ? -8.485 3.085 19.558 1.00 88.06 98 LYS A O 1
ATOM 775 N N . GLY A 1 99 ? -10.271 3.082 18.188 1.00 88.94 99 GLY A N 1
ATOM 776 C CA . GLY A 1 99 ? -9.716 2.148 17.209 1.00 88.94 99 GLY A CA 1
ATOM 777 C C . GLY A 1 99 ? -9.668 0.718 17.757 1.00 88.94 99 GLY A C 1
ATOM 778 O O . GLY A 1 99 ? -8.704 -0.013 17.529 1.00 88.94 99 GLY A O 1
ATOM 779 N N . SER A 1 100 ? -10.658 0.365 18.578 1.00 88.19 100 SER A N 1
ATOM 780 C CA . SER A 1 100 ? -10.723 -0.884 19.342 1.00 88.19 100 SER A CA 1
ATOM 781 C C . SER A 1 100 ? -11.042 -2.108 18.479 1.00 88.19 100 SER A C 1
ATOM 783 O O . SER A 1 100 ? -10.739 -3.228 18.887 1.00 88.19 100 SER A O 1
ATOM 785 N N . PHE A 1 101 ? -11.603 -1.916 17.280 1.00 88.31 101 PHE A N 1
ATOM 786 C CA . PHE A 1 101 ? -11.946 -3.011 16.373 1.00 88.31 101 PHE A CA 1
ATOM 787 C C . PHE A 1 101 ? -10.718 -3.519 15.610 1.00 88.31 101 PHE A C 1
ATOM 789 O O . PHE A 1 101 ? -10.506 -4.725 15.515 1.00 88.31 101 PHE A O 1
ATOM 796 N N . TYR A 1 102 ? -9.896 -2.611 15.075 1.00 84.00 102 TYR A N 1
ATOM 797 C CA . TYR A 1 102 ? -8.645 -2.960 14.396 1.00 84.00 102 TYR A CA 1
ATOM 798 C C . TYR A 1 102 ? -7.479 -3.128 15.383 1.00 84.00 102 TYR A C 1
ATOM 800 O O . TYR A 1 102 ? -6.534 -3.863 15.100 1.00 84.00 102 TYR A O 1
ATOM 808 N N . GLY A 1 103 ? -7.535 -2.473 16.549 1.00 84.00 103 GLY A N 1
ATOM 809 C CA . GLY A 1 103 ? -6.514 -2.594 17.593 1.00 84.00 103 GLY A CA 1
ATOM 810 C C . GLY A 1 103 ? -5.190 -1.925 17.216 1.00 84.00 103 GLY A C 1
ATOM 811 O O . GLY A 1 103 ? -4.109 -2.446 17.506 1.00 84.00 103 GLY A O 1
ATOM 812 N N . ASN A 1 104 ? -5.243 -0.783 16.522 1.00 78.69 104 ASN A N 1
ATOM 813 C CA . ASN A 1 104 ? -4.019 -0.111 16.090 1.00 78.69 104 ASN A CA 1
ATOM 814 C C . ASN A 1 104 ? -3.181 0.372 17.285 1.00 78.69 104 ASN A C 1
ATOM 816 O O . ASN A 1 104 ? -3.711 0.910 18.254 1.00 78.69 104 ASN A O 1
ATOM 820 N N . GLY A 1 105 ? -1.853 0.271 17.188 1.00 80.81 105 GLY A N 1
ATOM 821 C CA . GLY A 1 105 ? -0.945 0.823 18.200 1.00 80.81 105 GLY A CA 1
ATOM 822 C C . GLY A 1 105 ? -0.920 0.058 19.528 1.00 80.81 105 GLY A C 1
ATOM 823 O O . GLY A 1 105 ? -0.410 0.573 20.525 1.00 80.81 105 GLY A O 1
ATOM 824 N N . CYS A 1 106 ? -1.429 -1.178 19.561 1.00 88.00 106 CYS A N 1
ATOM 825 C CA . CYS A 1 106 ? -1.292 -2.049 20.727 1.00 88.00 106 CYS A CA 1
ATOM 826 C C . CYS A 1 106 ? 0.167 -2.426 21.020 1.00 88.00 106 CYS A C 1
ATOM 828 O O . CYS A 1 106 ? 0.475 -2.727 22.166 1.00 88.00 106 CYS A O 1
ATOM 830 N N . TYR A 1 107 ? 1.060 -2.369 20.030 1.00 91.00 107 TYR A N 1
ATOM 831 C CA . TYR A 1 107 ? 2.477 -2.718 20.154 1.00 91.00 107 TYR A CA 1
ATOM 832 C C . TYR A 1 107 ? 3.363 -1.597 19.611 1.00 91.00 107 TYR A C 1
ATOM 834 O O . TYR A 1 107 ? 2.999 -0.927 18.645 1.00 91.00 107 TYR A O 1
ATOM 842 N N . ASN A 1 108 ? 4.544 -1.432 20.207 1.00 90.06 108 ASN A N 1
ATOM 843 C CA . ASN A 1 108 ? 5.558 -0.480 19.763 1.00 90.06 108 ASN A CA 1
ATOM 844 C C . ASN A 1 108 ? 6.806 -1.239 19.310 1.00 90.06 108 ASN A C 1
ATOM 846 O O . ASN A 1 108 ? 7.582 -1.706 20.140 1.00 90.06 108 ASN A O 1
ATOM 850 N N . PHE A 1 109 ? 6.986 -1.353 17.997 1.00 91.00 109 PHE A N 1
ATOM 851 C CA . PHE A 1 109 ? 8.148 -2.005 17.398 1.00 91.00 109 PHE A CA 1
ATOM 852 C C . PHE A 1 109 ? 9.258 -0.988 17.108 1.00 91.00 109 PHE A C 1
ATOM 854 O O . PHE A 1 109 ? 9.000 0.116 16.628 1.00 91.00 109 PHE A O 1
ATOM 861 N N . GLY A 1 110 ? 10.500 -1.372 17.388 1.00 91.31 110 GLY A N 1
ATOM 862 C CA . GLY A 1 110 ? 11.714 -0.669 16.987 1.00 91.31 110 GLY A CA 1
ATOM 863 C C . GLY A 1 110 ? 12.448 -1.384 15.849 1.00 91.31 110 GLY A C 1
ATOM 864 O O . GLY A 1 110 ? 12.046 -2.443 15.379 1.00 91.31 110 GLY A O 1
ATOM 865 N N . ALA A 1 111 ? 13.579 -0.819 15.419 1.00 92.06 111 ALA A N 1
ATOM 866 C CA . ALA A 1 111 ? 14.331 -1.329 14.268 1.00 92.06 111 ALA A CA 1
ATOM 867 C C . ALA A 1 111 ? 14.854 -2.769 14.446 1.00 92.06 111 ALA A C 1
ATOM 869 O O . ALA A 1 111 ? 14.891 -3.530 13.485 1.00 92.06 111 ALA A O 1
ATOM 870 N N . LEU A 1 112 ? 15.236 -3.165 15.666 1.00 93.31 112 LEU A N 1
ATOM 871 C CA . LEU A 1 112 ? 15.704 -4.532 15.935 1.00 93.31 112 LEU A CA 1
ATOM 872 C C . LEU A 1 112 ? 14.584 -5.573 15.814 1.00 93.31 112 LEU A C 1
ATOM 874 O O . LEU A 1 112 ? 14.865 -6.729 15.506 1.00 93.31 112 LEU A O 1
ATOM 878 N N . ASP A 1 113 ? 13.327 -5.163 15.998 1.00 92.06 113 ASP A N 1
ATOM 879 C CA . ASP A 1 113 ? 12.171 -6.063 15.915 1.00 92.06 113 ASP A CA 1
ATOM 880 C C . ASP A 1 113 ? 11.839 -6.462 14.471 1.00 92.06 113 ASP A C 1
ATOM 882 O O . ASP A 1 113 ? 11.061 -7.381 14.247 1.00 92.06 113 ASP A O 1
ATOM 886 N N . ILE A 1 114 ? 12.475 -5.817 13.485 1.00 90.12 114 ILE A N 1
ATOM 887 C CA . ILE A 1 114 ? 12.440 -6.248 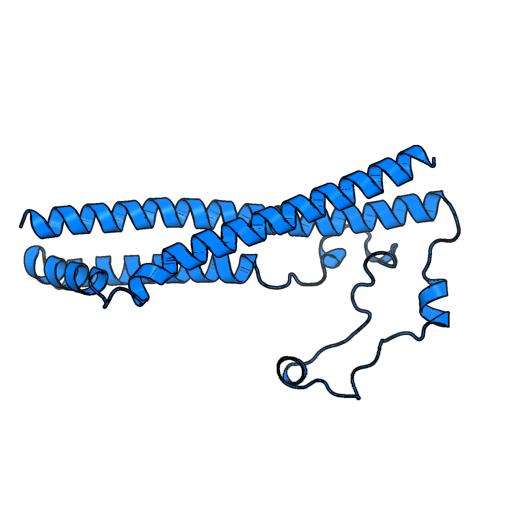12.081 1.00 90.12 114 ILE A CA 1
ATOM 888 C C . ILE A 1 114 ? 13.110 -7.624 11.927 1.00 90.12 114 ILE A C 1
ATOM 890 O O . ILE A 1 114 ? 12.721 -8.403 11.060 1.00 90.12 114 ILE A O 1
ATOM 894 N N . PHE A 1 115 ? 14.111 -7.927 12.763 1.00 94.12 115 PHE A N 1
ATOM 895 C CA . PHE A 1 115 ? 14.928 -9.139 12.655 1.00 94.12 115 PHE A CA 1
ATOM 896 C C . PHE A 1 115 ? 14.744 -10.114 13.822 1.00 94.12 115 PHE A C 1
ATOM 898 O O . PHE A 1 115 ? 15.019 -11.301 13.663 1.00 94.12 115 PHE A O 1
ATOM 905 N N . LEU A 1 116 ? 14.322 -9.634 14.997 1.00 94.25 116 LEU A N 1
ATOM 906 C CA . LEU A 1 116 ? 14.299 -10.413 16.236 1.00 94.25 116 LEU A CA 1
ATOM 907 C C . LEU A 1 116 ? 12.941 -10.318 16.943 1.00 94.25 116 LEU A C 1
ATOM 909 O O . LEU A 1 116 ? 12.463 -9.227 17.239 1.00 94.25 116 LEU A O 1
ATOM 913 N N . ASN A 1 117 ? 12.377 -11.461 17.335 1.00 92.12 117 ASN A N 1
ATOM 914 C CA . ASN A 1 117 ? 11.170 -11.524 18.166 1.00 92.12 117 ASN A CA 1
ATOM 915 C C . ASN A 1 117 ? 11.533 -11.380 19.653 1.00 92.12 117 ASN A C 1
ATOM 917 O O . ASN A 1 117 ? 11.709 -12.372 20.358 1.00 92.12 117 ASN A O 1
ATOM 921 N N . ARG A 1 118 ? 11.703 -10.144 20.135 1.00 92.44 118 ARG A N 1
ATOM 922 C CA . ARG A 1 118 ? 12.134 -9.875 21.519 1.00 92.44 118 ARG A CA 1
ATOM 923 C C . ARG A 1 118 ? 10.979 -10.007 22.515 1.00 92.44 118 ARG A C 1
ATOM 925 O O . ARG A 1 118 ? 9.962 -9.337 22.372 1.00 92.44 118 ARG A O 1
ATOM 932 N N . GLU A 1 119 ? 11.191 -10.742 23.608 1.00 91.62 119 GLU A N 1
ATOM 933 C CA . GLU A 1 119 ? 10.214 -10.873 24.712 1.00 91.62 119 GLU A CA 1
ATOM 934 C C . GLU A 1 119 ? 9.873 -9.543 25.410 1.00 91.62 119 GLU A C 1
ATOM 936 O O . GLU A 1 119 ? 8.838 -9.415 26.068 1.00 91.62 119 GLU A O 1
ATOM 941 N N . ALA A 1 120 ? 10.744 -8.538 25.272 1.00 91.94 120 ALA A N 1
ATOM 942 C CA . ALA A 1 120 ? 10.511 -7.190 25.778 1.00 91.94 120 ALA A CA 1
ATOM 943 C C . ALA A 1 120 ? 9.334 -6.483 25.076 1.00 91.94 120 ALA A C 1
ATOM 945 O O . ALA A 1 120 ? 8.767 -5.548 25.640 1.00 91.94 120 ALA A O 1
ATOM 946 N N . ILE A 1 121 ? 8.952 -6.919 23.869 1.00 93.19 121 ILE A N 1
ATOM 947 C CA . ILE A 1 121 ? 7.808 -6.368 23.144 1.00 93.19 121 ILE A CA 1
ATOM 948 C C . ILE A 1 121 ? 6.525 -6.990 23.690 1.00 93.19 121 ILE A C 1
ATOM 950 O O . ILE A 1 121 ? 6.206 -8.151 23.441 1.00 93.19 121 ILE A O 1
ATOM 954 N N . LYS A 1 122 ? 5.772 -6.189 24.441 1.00 93.69 122 LYS A N 1
ATOM 955 C CA . LYS A 1 122 ? 4.463 -6.548 24.993 1.00 93.69 122 LYS A CA 1
ATOM 956 C C . LYS A 1 122 ? 3.418 -5.530 24.555 1.00 93.69 122 LYS A C 1
ATOM 958 O O . LYS A 1 122 ? 3.759 -4.422 24.143 1.00 93.69 122 LYS A O 1
ATOM 963 N N . ALA A 1 123 ? 2.148 -5.917 24.640 1.00 92.75 123 ALA A N 1
ATOM 964 C CA . ALA A 1 123 ? 1.057 -4.995 24.372 1.00 92.75 123 ALA A CA 1
ATOM 965 C C . ALA A 1 123 ? 1.056 -3.846 25.396 1.00 92.75 123 ALA A C 1
ATOM 967 O O . ALA A 1 123 ? 1.301 -4.059 26.584 1.00 92.75 123 ALA A O 1
ATOM 968 N N . ASN A 1 124 ? 0.725 -2.637 24.943 1.00 90.69 124 ASN A N 1
ATOM 969 C CA . ASN A 1 124 ? 0.656 -1.425 25.764 1.00 90.69 124 ASN A CA 1
ATOM 970 C C . ASN A 1 124 ? -0.488 -1.462 26.800 1.00 90.69 124 ASN A C 1
ATOM 972 O O . ASN A 1 124 ? -0.530 -0.629 27.702 1.00 90.69 124 ASN A O 1
ATOM 976 N N . LYS A 1 125 ? -1.425 -2.408 26.665 1.00 91.19 125 LYS A N 1
ATOM 977 C CA . LYS A 1 125 ? -2.536 -2.662 27.589 1.00 91.19 125 LYS A CA 1
ATOM 978 C C . LYS A 1 125 ? -2.634 -4.160 27.865 1.00 91.19 125 LYS A C 1
ATOM 980 O O . LYS A 1 125 ? -2.367 -4.972 26.980 1.00 91.19 125 LYS A O 1
ATOM 985 N N . ASN A 1 126 ? -3.038 -4.527 29.081 1.00 93.12 126 ASN A N 1
ATOM 986 C CA . ASN A 1 126 ? -3.435 -5.904 29.376 1.00 93.12 126 ASN A CA 1
ATOM 987 C C . ASN A 1 126 ? -4.847 -6.186 28.820 1.00 93.12 126 ASN A C 1
ATOM 989 O O . ASN A 1 126 ? -5.555 -5.274 28.394 1.00 93.12 126 ASN A O 1
ATOM 993 N N . VAL A 1 127 ? -5.264 -7.453 28.844 1.00 93.06 127 VAL A N 1
ATOM 994 C CA . VAL A 1 127 ? -6.554 -7.895 28.282 1.00 93.06 127 VAL A CA 1
ATOM 995 C C . VAL A 1 127 ? -7.747 -7.185 28.931 1.00 93.06 127 VAL A C 1
ATOM 997 O O . VAL A 1 127 ? -8.670 -6.773 28.233 1.00 93.06 127 VAL A O 1
ATOM 1000 N N . ILE A 1 128 ? -7.720 -7.005 30.254 1.00 94.50 128 ILE A N 1
ATOM 1001 C CA . ILE A 1 128 ? -8.813 -6.369 31.000 1.00 94.50 128 ILE A CA 1
ATOM 1002 C C . ILE A 1 128 ? -8.921 -4.894 30.602 1.00 94.50 128 ILE A C 1
ATOM 1004 O O . ILE A 1 128 ? -10.013 -4.410 30.318 1.00 94.50 128 ILE A O 1
ATOM 1008 N N . ASP A 1 129 ? -7.800 -4.184 30.522 1.00 91.38 129 ASP A N 1
ATOM 1009 C CA . ASP A 1 129 ? -7.779 -2.770 30.154 1.00 91.38 129 ASP A CA 1
ATOM 1010 C C . ASP A 1 129 ? -8.105 -2.539 28.678 1.00 91.38 129 ASP A C 1
ATOM 1012 O O . ASP A 1 129 ? -8.744 -1.541 28.360 1.00 91.38 129 ASP A O 1
ATOM 1016 N N . PHE A 1 130 ? -7.742 -3.467 27.787 1.00 91.38 130 PHE A N 1
ATOM 1017 C CA . PHE A 1 130 ? -8.169 -3.419 26.388 1.00 91.38 130 PHE A CA 1
ATOM 1018 C C . PHE A 1 130 ? -9.678 -3.652 26.247 1.00 91.38 130 PHE A C 1
ATOM 1020 O O . PHE A 1 130 ? -10.343 -2.936 25.510 1.00 91.38 130 PHE A O 1
ATOM 1027 N N . SER A 1 131 ? -10.252 -4.590 27.011 1.00 91.31 131 SER A N 1
ATOM 1028 C CA . SER A 1 131 ? -11.697 -4.861 26.959 1.00 91.31 131 SER A CA 1
ATOM 1029 C C . SER A 1 131 ? -12.560 -3.659 27.361 1.00 91.31 131 SER A C 1
ATOM 1031 O O . SER A 1 131 ? -13.687 -3.530 26.892 1.00 91.31 131 SER A O 1
ATOM 1033 N N . LYS A 1 132 ? -12.020 -2.747 28.183 1.00 91.56 132 LYS A N 1
ATOM 1034 C CA . LYS A 1 132 ? -12.686 -1.491 28.562 1.00 91.56 132 LYS A CA 1
ATOM 1035 C C . LYS A 1 132 ? -12.754 -0.475 27.420 1.00 91.56 132 LYS A C 1
ATOM 1037 O O . LYS A 1 132 ? -13.532 0.466 27.520 1.00 91.56 132 LYS A O 1
ATOM 1042 N N . ASP A 1 133 ? -11.941 -0.627 26.372 1.00 90.81 133 ASP A N 1
ATOM 1043 C CA . ASP A 1 133 ? -12.020 0.229 25.184 1.00 90.81 133 ASP A CA 1
ATOM 1044 C C . ASP A 1 133 ? -13.170 -0.182 24.253 1.00 90.81 133 ASP A C 1
ATOM 1046 O O . ASP A 1 133 ? -13.510 0.588 23.354 1.00 90.81 133 ASP A O 1
ATOM 1050 N N . TYR A 1 134 ? -13.759 -1.372 24.439 1.00 92.06 134 TYR A N 1
ATOM 1051 C CA . TYR A 1 134 ? -14.885 -1.794 23.618 1.00 92.06 134 TYR A CA 1
ATOM 1052 C C . TYR A 1 134 ? -16.107 -0.902 23.867 1.00 92.06 134 TYR A C 1
ATOM 1054 O O . TYR A 1 134 ? -16.458 -0.644 25.022 1.00 92.06 134 TYR A O 1
ATOM 1062 N N . PRO A 1 135 ? -16.780 -0.449 22.796 1.00 92.19 135 PRO A N 1
ATOM 1063 C CA . PRO A 1 135 ? -17.975 0.370 22.916 1.00 92.19 135 PRO A CA 1
ATOM 1064 C C . PRO A 1 135 ? -19.092 -0.394 23.629 1.00 92.19 135 PRO A C 1
ATOM 1066 O O . PRO A 1 135 ? -19.315 -1.583 23.393 1.00 92.19 135 PRO A O 1
ATOM 1069 N N . SER A 1 136 ? -19.807 0.311 24.500 1.00 90.19 136 SER A N 1
ATOM 1070 C CA . SER A 1 136 ? -20.821 -0.268 25.385 1.00 90.19 136 SER A CA 1
ATOM 1071 C C . SER A 1 136 ? -22.239 -0.139 24.820 1.00 90.19 136 SER A C 1
ATOM 1073 O O . SER A 1 136 ? -23.098 -0.981 25.086 1.00 90.19 136 SER A O 1
ATOM 1075 N N . GLY A 1 137 ? -22.478 0.891 24.001 1.00 91.62 137 GLY A N 1
ATOM 1076 C CA . GLY A 1 137 ? -23.761 1.160 23.352 1.00 91.62 137 GLY A CA 1
ATOM 1077 C C . GLY A 1 137 ? -23.775 0.849 21.853 1.00 91.62 137 GLY A C 1
ATOM 1078 O O . GLY A 1 137 ? -22.760 0.938 21.167 1.00 91.62 137 GLY A O 1
ATOM 1079 N N . LEU A 1 138 ? -24.960 0.560 21.302 1.00 92.31 138 LEU A N 1
ATOM 1080 C CA . LEU A 1 138 ? -25.135 0.318 19.859 1.00 92.31 138 LEU A CA 1
ATOM 1081 C C . LEU A 1 138 ? -24.703 1.509 18.993 1.00 92.31 138 LEU A C 1
ATOM 1083 O O . LEU A 1 138 ? -24.179 1.317 17.899 1.00 92.31 138 LEU A O 1
ATOM 1087 N N . GLU A 1 139 ? -24.932 2.735 19.458 1.00 92.94 139 GLU A N 1
ATOM 1088 C CA . GLU A 1 139 ? -24.493 3.938 18.748 1.00 92.94 139 GLU A CA 1
ATOM 1089 C C . GLU A 1 139 ? -22.966 4.080 18.762 1.00 92.94 139 GLU A C 1
ATOM 1091 O O . GLU A 1 139 ? -22.364 4.345 17.723 1.00 92.94 139 GLU A O 1
ATOM 1096 N N . GLU A 1 140 ? -22.334 3.824 19.909 1.00 92.81 140 GLU A N 1
ATOM 1097 C CA . GLU A 1 140 ? -20.875 3.815 20.044 1.00 92.81 140 GLU A CA 1
ATOM 1098 C C . GLU A 1 140 ? -20.250 2.757 19.130 1.00 92.81 140 GLU A C 1
ATOM 1100 O O . GLU A 1 140 ? -19.291 3.058 18.426 1.00 92.81 140 GLU A O 1
ATOM 1105 N N . ILE A 1 141 ? -20.846 1.559 19.056 1.00 94.56 141 ILE A N 1
ATOM 1106 C CA . ILE A 1 141 ? -20.430 0.495 18.130 1.00 94.56 141 ILE A CA 1
ATOM 1107 C C . ILE A 1 141 ? -20.487 0.991 16.684 1.00 94.56 141 ILE A C 1
ATOM 1109 O O . ILE A 1 141 ? -19.531 0.822 15.932 1.00 94.56 141 ILE A O 1
ATOM 1113 N N . VAL A 1 142 ? -21.596 1.614 16.278 1.00 95.50 142 VAL A N 1
ATOM 1114 C CA . VAL A 1 142 ? -21.756 2.130 14.912 1.00 95.50 142 VAL A CA 1
ATOM 1115 C C . VAL A 1 142 ? -20.703 3.190 14.590 1.00 95.50 142 VAL A C 1
ATOM 1117 O O . VAL A 1 142 ? -20.137 3.163 13.497 1.00 95.50 142 VAL A O 1
ATOM 1120 N N . ASN A 1 143 ? -20.434 4.109 15.516 1.00 94.19 143 ASN A N 1
ATOM 1121 C CA . ASN A 1 143 ? -19.471 5.182 15.296 1.00 94.19 143 ASN A CA 1
ATOM 1122 C C . ASN A 1 143 ? -18.025 4.659 15.275 1.00 94.19 143 ASN A C 1
ATOM 1124 O O . ASN A 1 143 ? -17.245 5.069 14.418 1.00 94.19 143 ASN A O 1
ATOM 1128 N N . GLU A 1 144 ? -17.689 3.711 16.150 1.00 94.19 144 GLU A N 1
ATOM 1129 C CA . GLU A 1 144 ? -16.381 3.053 16.175 1.00 94.19 144 GLU A CA 1
ATOM 1130 C C . GLU A 1 144 ? -16.143 2.253 14.883 1.00 94.19 144 GLU A C 1
ATOM 1132 O O . GLU A 1 144 ? -15.107 2.399 14.239 1.00 94.19 144 GLU A O 1
ATOM 1137 N N . LEU A 1 145 ? -17.134 1.483 14.420 1.00 95.56 145 LEU A N 1
ATOM 1138 C CA . LEU A 1 145 ? -17.044 0.765 13.145 1.00 95.56 145 LEU A CA 1
ATOM 1139 C C . LEU A 1 145 ? -16.924 1.715 11.947 1.00 95.56 145 LEU A C 1
ATOM 1141 O O . LEU A 1 145 ? -16.185 1.429 11.007 1.00 95.56 145 LEU A O 1
ATOM 1145 N N . ALA A 1 146 ? -17.622 2.853 11.962 1.00 95.31 146 ALA A N 1
ATOM 1146 C CA . ALA A 1 146 ? -17.497 3.859 10.909 1.00 95.31 146 ALA A CA 1
ATOM 1147 C C . ALA A 1 146 ? -16.096 4.497 10.888 1.00 95.31 146 ALA A C 1
ATOM 1149 O O . ALA A 1 146 ? -15.529 4.701 9.813 1.00 95.31 146 ALA A O 1
ATOM 1150 N N . PHE A 1 147 ? -15.518 4.770 12.060 1.00 95.31 147 PHE A N 1
ATOM 1151 C CA . PHE A 1 147 ? -14.143 5.253 12.186 1.00 95.31 147 PHE A CA 1
ATOM 1152 C C . PHE A 1 147 ? -13.139 4.260 11.584 1.00 95.31 147 PHE A C 1
ATOM 1154 O O . PHE A 1 147 ? -12.260 4.647 10.813 1.00 95.31 147 PHE A O 1
ATOM 1161 N N . GLU A 1 148 ? -13.315 2.974 11.864 1.00 94.00 148 GLU A N 1
ATOM 1162 C CA . GLU A 1 148 ? -12.457 1.896 11.362 1.00 94.00 148 GLU A CA 1
ATOM 1163 C C . GLU A 1 148 ? -12.617 1.685 9.857 1.00 94.00 148 GLU A C 1
ATOM 1165 O O . GLU A 1 148 ? -11.641 1.530 9.118 1.00 94.00 148 GLU A O 1
ATOM 1170 N N . HIS A 1 149 ? -13.852 1.767 9.364 1.00 96.25 149 HIS A N 1
ATOM 1171 C CA . HIS A 1 149 ? -14.112 1.758 7.931 1.00 96.25 149 HIS A CA 1
ATOM 1172 C C . HIS A 1 149 ? -13.388 2.910 7.231 1.00 96.25 149 HIS A C 1
ATOM 1174 O O . HIS A 1 149 ? -12.751 2.692 6.201 1.00 96.25 149 HIS A O 1
ATOM 1180 N N . LEU A 1 150 ? -13.398 4.112 7.812 1.00 95.69 150 LEU A N 1
ATOM 1181 C CA . LEU A 1 150 ? -12.722 5.276 7.242 1.00 95.69 150 LEU A CA 1
ATOM 1182 C C . LEU A 1 150 ? -11.189 5.124 7.226 1.00 95.69 150 LEU A C 1
ATOM 1184 O O . LEU A 1 150 ? -10.544 5.551 6.266 1.00 95.69 150 LEU A O 1
ATOM 1188 N N . GLN A 1 151 ? -10.599 4.455 8.225 1.00 94.44 151 GLN A N 1
ATOM 1189 C CA . GLN A 1 151 ? -9.172 4.102 8.206 1.00 94.44 151 GLN A CA 1
ATOM 1190 C C . GLN A 1 151 ? -8.832 3.199 7.016 1.00 94.44 151 GLN A C 1
ATOM 1192 O O . GLN A 1 151 ? -7.853 3.433 6.302 1.00 94.44 151 GLN A O 1
ATOM 1197 N N . LEU A 1 152 ? -9.662 2.183 6.771 1.00 95.75 152 LEU A N 1
ATOM 1198 C CA . LEU A 1 152 ? -9.489 1.264 5.648 1.00 95.75 152 LEU A CA 1
ATOM 1199 C C . LEU A 1 152 ? -9.725 1.955 4.301 1.00 95.75 152 LEU A C 1
ATOM 1201 O O . LEU A 1 152 ? -8.983 1.705 3.352 1.00 95.75 152 LEU A O 1
ATOM 1205 N N . VAL A 1 153 ? -10.704 2.859 4.217 1.00 96.69 153 VAL A N 1
ATOM 1206 C CA . VAL A 1 153 ? -10.940 3.698 3.032 1.00 96.69 153 VAL A CA 1
ATOM 1207 C C . VAL A 1 153 ? -9.700 4.529 2.707 1.00 96.69 153 VAL A C 1
ATOM 1209 O O . VAL A 1 153 ? -9.257 4.519 1.561 1.00 96.69 153 VAL A O 1
ATOM 1212 N N . TYR A 1 154 ? -9.073 5.159 3.705 1.00 95.81 154 TYR A N 1
ATOM 1213 C CA . TYR A 1 154 ? -7.823 5.892 3.501 1.00 95.81 154 TYR A CA 1
ATOM 1214 C C . TYR A 1 154 ? -6.709 4.995 2.936 1.00 95.81 154 TYR A C 1
ATOM 1216 O O . TYR A 1 154 ? -6.074 5.355 1.942 1.00 95.81 154 TYR A O 1
ATOM 1224 N N . ILE A 1 155 ? -6.498 3.807 3.522 1.00 95.69 155 ILE A N 1
ATOM 1225 C CA . ILE A 1 155 ? -5.505 2.828 3.042 1.00 95.69 155 ILE A CA 1
ATOM 1226 C C . ILE A 1 155 ? -5.788 2.432 1.587 1.00 95.69 155 ILE A C 1
ATOM 1228 O O . ILE A 1 155 ? -4.876 2.423 0.754 1.00 95.69 155 ILE A O 1
ATOM 1232 N N . ARG A 1 156 ? -7.044 2.117 1.265 1.00 96.75 156 ARG A N 1
ATOM 1233 C CA . ARG A 1 156 ? -7.463 1.768 -0.094 1.00 96.75 156 ARG A CA 1
ATOM 1234 C C . ARG A 1 156 ? -7.154 2.901 -1.068 1.00 96.75 156 ARG A C 1
ATOM 1236 O O . ARG A 1 156 ? -6.546 2.650 -2.106 1.00 96.75 156 ARG A O 1
ATOM 1243 N N . ASP A 1 157 ? -7.537 4.128 -0.738 1.00 97.19 157 ASP A N 1
ATOM 1244 C CA . ASP A 1 157 ? -7.443 5.266 -1.651 1.00 97.19 157 ASP A CA 1
ATOM 1245 C C . ASP A 1 157 ? -5.985 5.640 -1.942 1.00 97.19 157 ASP A C 1
ATOM 1247 O O . ASP A 1 157 ? -5.621 5.842 -3.105 1.00 97.19 157 ASP A O 1
ATOM 1251 N N . ILE A 1 158 ? -5.107 5.638 -0.930 1.00 96.38 158 ILE A N 1
ATOM 1252 C CA . ILE A 1 158 ? -3.681 5.905 -1.157 1.00 96.38 158 ILE A CA 1
ATOM 1253 C C . ILE A 1 158 ? -3.012 4.787 -1.965 1.00 96.38 158 ILE A C 1
ATOM 1255 O O . ILE A 1 158 ? -2.201 5.075 -2.850 1.00 96.38 158 ILE A O 1
ATOM 1259 N N . LYS A 1 159 ? -3.362 3.515 -1.718 1.00 97.06 159 LYS A N 1
ATOM 1260 C CA . LYS A 1 159 ? -2.847 2.389 -2.511 1.00 97.06 159 LYS A CA 1
ATOM 1261 C C . LYS A 1 159 ? -3.329 2.468 -3.957 1.00 97.06 159 LYS A C 1
ATOM 1263 O O . LYS A 1 159 ? -2.531 2.296 -4.877 1.00 97.06 159 LYS A O 1
ATOM 1268 N N . PHE A 1 160 ? -4.602 2.789 -4.168 1.00 97.19 160 PHE A N 1
ATOM 1269 C CA . PHE A 1 160 ? -5.177 2.954 -5.498 1.00 97.19 160 PHE A CA 1
ATOM 1270 C C . PHE A 1 160 ? -4.523 4.111 -6.264 1.00 97.19 160 PHE A C 1
ATOM 1272 O O . PHE A 1 160 ? -4.156 3.951 -7.428 1.00 97.19 160 PHE A O 1
ATOM 1279 N N . HIS A 1 161 ? -4.303 5.253 -5.606 1.00 97.06 161 HIS A N 1
ATOM 1280 C CA . HIS A 1 161 ? -3.611 6.400 -6.192 1.00 97.06 161 HIS A CA 1
ATOM 1281 C C . HIS A 1 161 ? -2.187 6.044 -6.642 1.00 97.06 161 HIS A C 1
ATOM 1283 O O . HIS A 1 161 ? -1.818 6.296 -7.792 1.00 97.06 161 HIS A O 1
ATOM 1289 N N . ARG A 1 162 ? -1.403 5.398 -5.768 1.00 97.31 162 ARG A N 1
ATOM 1290 C CA . ARG A 1 162 ? -0.037 4.960 -6.092 1.00 97.31 162 ARG A CA 1
ATOM 1291 C C . ARG A 1 162 ? -0.021 3.928 -7.221 1.00 97.31 162 ARG A C 1
ATOM 1293 O O . ARG A 1 162 ? 0.775 4.073 -8.145 1.00 97.31 162 ARG A O 1
ATOM 1300 N N . LEU A 1 163 ? -0.930 2.946 -7.202 1.00 97.19 163 LEU A N 1
ATOM 1301 C CA . LEU A 1 163 ? -1.066 1.959 -8.277 1.00 97.19 163 LEU A CA 1
ATOM 1302 C C . LEU A 1 163 ? -1.399 2.629 -9.616 1.00 97.19 163 LEU A C 1
ATOM 1304 O O . LEU A 1 163 ? -0.789 2.289 -10.623 1.00 97.19 163 LEU A O 1
ATOM 1308 N N . LYS A 1 164 ? -2.324 3.597 -9.646 1.00 97.50 164 LYS A N 1
ATOM 1309 C CA . LYS A 1 164 ? -2.680 4.322 -10.876 1.00 97.50 164 LYS A CA 1
ATOM 1310 C C . LYS A 1 164 ? -1.470 5.044 -11.477 1.00 97.50 164 LYS A C 1
ATOM 1312 O O . LYS A 1 164 ? -1.249 4.958 -12.687 1.00 97.50 164 LYS A O 1
ATOM 1317 N N . ILE A 1 165 ? -0.685 5.728 -10.642 1.00 97.12 165 ILE A N 1
ATOM 1318 C CA . ILE A 1 165 ? 0.543 6.410 -11.076 1.00 97.12 165 ILE A CA 1
ATOM 1319 C C . ILE A 1 165 ? 1.555 5.391 -11.601 1.00 97.12 165 ILE A C 1
ATOM 1321 O O . ILE A 1 165 ? 2.014 5.523 -12.733 1.00 97.12 165 ILE A O 1
ATOM 1325 N N . ALA A 1 166 ? 1.851 4.348 -10.825 1.00 96.62 166 ALA A N 1
ATOM 1326 C CA . ALA A 1 166 ? 2.827 3.332 -11.203 1.00 96.62 166 ALA A CA 1
ATOM 1327 C C . ALA A 1 166 ? 2.431 2.593 -12.488 1.00 96.62 166 ALA A C 1
ATOM 1329 O O . ALA A 1 166 ? 3.264 2.369 -13.361 1.00 96.62 166 ALA A O 1
ATOM 1330 N N . PHE A 1 167 ? 1.150 2.270 -12.666 1.00 96.19 167 PHE A N 1
ATOM 1331 C CA . PHE A 1 167 ? 0.652 1.641 -13.888 1.00 96.19 167 PHE A CA 1
ATOM 1332 C C . PHE A 1 167 ? 0.843 2.550 -15.108 1.00 96.19 167 PHE A C 1
ATOM 1334 O O . PHE A 1 167 ? 1.354 2.112 -16.136 1.00 96.19 167 PHE A O 1
ATOM 1341 N N . THR A 1 168 ? 0.509 3.837 -14.972 1.00 96.12 168 THR A N 1
ATOM 1342 C CA . THR A 1 168 ? 0.698 4.834 -16.037 1.00 96.12 168 THR A CA 1
ATOM 1343 C C . THR A 1 168 ? 2.181 4.988 -16.394 1.00 96.12 168 THR A C 1
ATOM 1345 O O . THR A 1 168 ? 2.543 4.953 -17.568 1.00 96.12 168 THR A O 1
ATOM 1348 N N . MET A 1 169 ? 3.061 5.090 -15.392 1.00 95.38 169 MET A N 1
ATOM 1349 C CA . MET A 1 169 ? 4.512 5.155 -15.602 1.00 95.38 169 MET A CA 1
ATOM 1350 C C . MET A 1 169 ? 5.056 3.881 -16.253 1.00 95.38 169 MET A C 1
ATOM 1352 O O . MET A 1 169 ? 5.859 3.968 -17.177 1.00 95.38 169 MET A O 1
ATOM 1356 N N . SER A 1 170 ? 4.590 2.709 -15.814 1.00 95.19 170 SER A N 1
ATOM 1357 C CA . SER A 1 170 ? 4.971 1.410 -16.384 1.00 95.19 170 SER A CA 1
ATOM 1358 C C . SER A 1 170 ? 4.603 1.315 -17.858 1.00 95.19 170 SER A C 1
ATOM 1360 O O . SER A 1 170 ? 5.397 0.823 -18.653 1.00 95.19 170 SER A O 1
ATOM 1362 N N . PHE A 1 171 ? 3.422 1.812 -18.229 1.00 94.75 171 PHE A N 1
ATOM 1363 C CA . PHE A 1 171 ? 2.958 1.822 -19.611 1.00 94.75 171 PHE A CA 1
ATOM 1364 C C . PHE A 1 171 ? 3.863 2.678 -20.508 1.00 94.75 171 PHE A C 1
ATOM 1366 O O . PHE A 1 171 ? 4.380 2.182 -21.508 1.00 94.75 171 PHE A O 1
ATOM 1373 N N . PHE A 1 172 ? 4.127 3.934 -20.125 1.00 94.38 172 PHE A N 1
ATOM 1374 C CA . PHE A 1 172 ? 5.012 4.814 -20.899 1.00 94.38 172 PHE A CA 1
ATOM 1375 C C . PHE A 1 172 ? 6.456 4.313 -20.940 1.00 94.38 172 PHE A C 1
ATOM 1377 O O . PHE A 1 172 ? 7.103 4.376 -21.987 1.00 94.38 172 PHE A O 1
ATOM 1384 N N . TRP A 1 173 ? 6.956 3.783 -19.824 1.00 93.50 173 TRP A N 1
ATOM 1385 C CA . TRP A 1 173 ? 8.281 3.180 -19.765 1.00 93.50 173 TRP A CA 1
ATOM 1386 C C . TRP A 1 173 ? 8.382 1.973 -20.704 1.00 93.50 173 TRP A C 1
ATOM 1388 O O . TRP A 1 173 ? 9.307 1.903 -21.508 1.00 93.50 173 TRP A O 1
ATOM 1398 N N . GLY A 1 174 ? 7.391 1.076 -20.676 1.00 90.75 174 GLY A N 1
ATOM 1399 C CA . GLY A 1 174 ? 7.340 -0.104 -21.538 1.00 90.75 174 GLY A CA 1
ATOM 1400 C C . GLY A 1 174 ? 7.306 0.253 -23.025 1.00 90.75 174 GLY A C 1
ATOM 1401 O O . GLY A 1 174 ? 8.097 -0.287 -23.795 1.00 90.75 174 GLY A O 1
ATOM 1402 N N . ILE A 1 175 ? 6.467 1.217 -23.422 1.00 93.19 175 ILE A N 1
ATOM 1403 C CA . ILE A 1 175 ? 6.450 1.739 -24.799 1.00 93.19 175 ILE A CA 1
ATOM 1404 C C . ILE A 1 175 ? 7.816 2.308 -25.181 1.00 93.19 175 ILE A C 1
ATOM 1406 O O . ILE A 1 175 ? 8.319 2.003 -26.257 1.00 93.19 175 ILE A O 1
ATOM 1410 N N . SER A 1 176 ? 8.438 3.100 -24.305 1.00 89.69 176 SER A N 1
ATOM 1411 C CA . SER A 1 176 ? 9.741 3.711 -24.592 1.00 89.69 176 SER A CA 1
ATOM 1412 C C . SER A 1 176 ? 10.818 2.650 -24.826 1.00 89.69 176 SER A C 1
ATOM 1414 O O . SER A 1 176 ? 11.580 2.755 -25.783 1.00 89.69 176 SER A O 1
ATOM 1416 N N . VAL A 1 177 ? 10.845 1.594 -24.007 1.00 86.88 177 VAL A N 1
ATOM 1417 C CA . VAL A 1 177 ? 11.779 0.469 -24.173 1.00 86.88 177 VAL A CA 1
ATOM 1418 C C . VAL A 1 177 ? 11.528 -0.275 -25.486 1.00 86.88 177 VAL A C 1
ATOM 1420 O O . VAL A 1 177 ? 12.482 -0.563 -26.204 1.00 86.88 177 VAL A O 1
ATOM 1423 N N . ILE A 1 178 ? 10.267 -0.543 -25.840 1.00 88.25 178 ILE A N 1
ATOM 1424 C CA . ILE A 1 178 ? 9.908 -1.207 -27.103 1.00 88.25 178 ILE A CA 1
ATOM 1425 C C . ILE A 1 178 ? 10.315 -0.352 -28.313 1.00 88.25 178 ILE A C 1
ATOM 1427 O O . ILE A 1 178 ? 10.909 -0.867 -29.259 1.00 88.25 178 ILE A O 1
ATOM 1431 N N . CYS A 1 179 ? 10.048 0.956 -28.286 1.00 87.44 179 CYS A N 1
ATOM 1432 C CA . CYS A 1 179 ? 10.454 1.870 -29.353 1.00 87.44 179 CYS A CA 1
ATOM 1433 C C . CYS A 1 179 ? 11.976 1.904 -29.523 1.00 87.44 179 CYS A C 1
ATOM 1435 O O . CYS A 1 179 ? 12.463 1.853 -30.649 1.00 87.44 179 CYS A O 1
ATOM 1437 N N . LEU A 1 180 ? 12.729 1.952 -28.418 1.00 83.56 180 LEU A N 1
ATOM 1438 C CA . LEU A 1 180 ? 14.191 1.903 -28.461 1.00 83.56 180 LEU A CA 1
ATOM 1439 C C . LEU A 1 180 ? 14.702 0.573 -29.014 1.00 83.56 180 LEU A C 1
ATOM 1441 O O . LEU A 1 180 ? 15.634 0.580 -29.810 1.00 83.56 180 LEU A O 1
ATOM 1445 N N . PHE A 1 181 ? 14.074 -0.547 -28.653 1.00 83.25 181 PHE A N 1
ATOM 1446 C CA . PHE A 1 181 ? 14.402 -1.852 -29.221 1.00 83.25 181 PHE A CA 1
ATOM 1447 C C . PHE A 1 181 ? 14.268 -1.841 -30.752 1.00 83.25 181 PHE A C 1
ATOM 1449 O O . PHE A 1 181 ? 15.253 -2.087 -31.446 1.00 83.25 181 PHE A O 1
ATOM 1456 N N . PHE A 1 182 ? 13.104 -1.459 -31.290 1.00 84.88 182 PHE A N 1
ATOM 1457 C CA . PHE A 1 182 ? 12.899 -1.407 -32.744 1.00 84.88 182 PHE A CA 1
ATOM 1458 C C . PHE A 1 182 ? 13.832 -0.416 -33.440 1.00 84.88 182 PHE A C 1
ATOM 1460 O O . PHE A 1 182 ? 14.387 -0.732 -34.489 1.00 84.88 182 PHE A O 1
ATOM 1467 N N . PHE A 1 183 ? 14.044 0.760 -32.849 1.00 81.81 183 PHE A N 1
ATOM 1468 C CA . PHE A 1 183 ? 14.980 1.746 -33.382 1.00 81.81 183 PHE A CA 1
ATOM 1469 C C . PHE A 1 183 ? 16.409 1.194 -33.446 1.00 81.81 183 PHE A C 1
ATOM 1471 O O . PHE A 1 183 ? 17.111 1.406 -34.428 1.00 81.81 183 PHE A O 1
ATOM 1478 N N . SER A 1 184 ? 16.824 0.440 -32.424 1.00 76.75 184 SER A N 1
ATOM 1479 C CA . SER A 1 184 ? 18.152 -0.165 -32.374 1.00 76.75 184 SER A CA 1
ATOM 1480 C C . SER A 1 184 ? 18.345 -1.323 -33.353 1.00 76.75 184 SER A C 1
ATOM 1482 O O . SER A 1 184 ? 19.482 -1.585 -33.714 1.00 76.75 184 SER A O 1
ATOM 1484 N N . GLU A 1 185 ? 17.289 -2.027 -33.769 1.00 78.06 185 GLU A N 1
ATOM 1485 C CA . GLU A 1 185 ? 17.368 -3.118 -34.759 1.00 78.06 185 GLU A CA 1
ATOM 1486 C C . GLU A 1 185 ? 17.304 -2.604 -36.207 1.00 78.06 185 GLU A C 1
ATOM 1488 O O . GLU A 1 185 ? 17.812 -3.252 -37.118 1.00 78.06 185 GLU A O 1
ATOM 1493 N N . LEU A 1 186 ? 16.696 -1.434 -36.430 1.00 76.19 186 LEU A N 1
ATOM 1494 C CA . LEU A 1 186 ? 16.605 -0.793 -37.748 1.00 76.19 186 LEU A CA 1
ATOM 1495 C C . LEU A 1 186 ? 17.902 -0.087 -38.187 1.00 76.19 186 LEU A C 1
ATOM 1497 O O . LEU A 1 186 ? 18.025 0.241 -39.368 1.00 76.19 186 LEU A O 1
ATOM 1501 N N . MET A 1 187 ? 18.834 0.168 -37.260 1.00 62.72 187 MET A N 1
ATOM 1502 C CA . MET A 1 187 ? 20.133 0.817 -37.502 1.00 62.72 187 MET A CA 1
ATOM 1503 C C . MET A 1 187 ? 21.302 -0.147 -37.289 1.00 62.72 187 MET A C 1
ATOM 1505 O O . MET A 1 187 ? 22.245 -0.065 -38.103 1.00 62.72 187 MET A O 1
#

Foldseek 3Di:
DVVLLVVLVVLLVVLVVLLVVLLVVLVVLLVVLCVCVVPPVVLVVLLVLVCVPPPVVVSVVVVVVLVVLSVVLNVLSVVLNDDDPQLLVVDPPSVVADLLVVCPPQWDDDPCVVPDDDPVIGGPDDPVRSVVNDDDDPVNSSVNSVSNSVSSVSSSVSSVVSSVVSVVSSVVSVVVSVVSVVVSVVD

Radius of gyration: 23.77 Å; chains: 1; bounding box: 57×26×69 Å